Protein AF-D5VKL5-F1 (afdb_monomer)

Mean predicted aligned error: 17.01 Å

InterPro domains:
  IPR011991 ArsR-like helix-turn-helix domain [cd00090] (108-168)
  IPR036388 Winged helix-like DNA-binding domain superfamily [G3DSA:1.10.10.10] (89-213)
  IPR036390 Winged helix DNA-binding domain superfamily [SSF46785] (99-197)

Organism: Caulobacter segnis (strain ATCC 21756 / DSM 7131 / JCM 7823 / NBRC 15250 / LMG 17158 / TK0059) (NCBI:txid509190)

Radius of gyration: 31.09 Å; Cα contacts (8 Å, |Δi|>4): 255; chains: 1; bounding box: 55×74×94 Å

Structure (mmCIF, N/CA/C/O backbone):
data_AF-D5VKL5-F1
#
_entry.id   AF-D5VKL5-F1
#
loop_
_atom_site.group_PDB
_atom_site.id
_atom_site.type_symbol
_atom_site.label_atom_id
_atom_site.label_alt_id
_atom_site.label_comp_id
_atom_site.label_asym_id
_atom_site.label_entity_id
_atom_site.label_seq_id
_atom_site.pdbx_PDB_ins_code
_atom_site.Cartn_x
_atom_site.Cartn_y
_atom_site.Cartn_z
_atom_site.occupancy
_atom_site.B_iso_or_equiv
_atom_site.auth_seq_id
_atom_site.auth_comp_id
_atom_site.auth_asym_id
_atom_site.auth_atom_id
_atom_site.pdbx_PDB_model_num
ATOM 1 N N . MET A 1 1 ? 13.869 -11.419 -30.240 1.00 63.12 1 MET A N 1
ATOM 2 C CA . MET A 1 1 ? 13.879 -11.419 -28.762 1.00 63.12 1 MET A CA 1
ATOM 3 C C . MET A 1 1 ? 13.923 -12.862 -28.307 1.00 63.12 1 MET A C 1
ATOM 5 O O . MET A 1 1 ? 13.135 -13.658 -28.807 1.00 63.12 1 MET A O 1
ATOM 9 N N . THR A 1 2 ? 14.856 -13.204 -27.428 1.00 80.94 2 THR A N 1
ATOM 10 C CA . THR A 1 2 ? 15.004 -14.567 -26.913 1.00 80.94 2 THR A CA 1
ATOM 11 C C . THR A 1 2 ? 13.856 -14.902 -25.951 1.00 80.94 2 THR A C 1
ATOM 13 O O . THR A 1 2 ? 13.256 -14.011 -25.345 1.00 80.94 2 THR A O 1
ATOM 16 N N . ARG A 1 3 ? 13.516 -16.192 -25.809 1.00 83.81 3 ARG A N 1
ATOM 17 C CA . ARG A 1 3 ? 12.545 -16.656 -24.792 1.00 83.81 3 ARG A CA 1
ATOM 18 C C . ARG A 1 3 ? 12.986 -16.289 -23.371 1.00 83.81 3 ARG A C 1
ATOM 20 O O . ARG A 1 3 ? 12.147 -16.088 -22.503 1.00 83.81 3 ARG A O 1
ATOM 27 N N . GLU A 1 4 ? 14.290 -16.188 -23.164 1.00 85.50 4 GLU A N 1
ATOM 28 C CA . GLU A 1 4 ? 14.925 -15.824 -21.902 1.00 85.50 4 GLU A CA 1
ATOM 29 C C . GLU A 1 4 ? 14.593 -14.390 -21.475 1.00 85.50 4 GLU A C 1
ATOM 31 O O . GLU A 1 4 ? 14.081 -14.191 -20.378 1.00 85.50 4 GLU A O 1
ATOM 36 N N . ALA A 1 5 ? 14.727 -13.412 -22.378 1.00 84.38 5 ALA A N 1
ATOM 37 C CA . ALA A 1 5 ? 14.354 -12.026 -22.089 1.00 84.38 5 ALA A CA 1
ATOM 38 C C . ALA A 1 5 ? 12.858 -11.873 -21.755 1.00 84.38 5 ALA A C 1
ATOM 40 O O . ALA A 1 5 ? 12.489 -11.051 -20.922 1.00 84.38 5 ALA A O 1
ATOM 41 N N . ALA A 1 6 ? 11.980 -12.678 -22.372 1.00 87.62 6 ALA A N 1
ATOM 42 C CA . ALA A 1 6 ? 10.556 -12.684 -22.023 1.00 87.62 6 ALA A CA 1
ATOM 43 C C . ALA A 1 6 ? 10.334 -13.110 -20.564 1.00 87.62 6 ALA A C 1
ATOM 45 O O . ALA A 1 6 ? 9.673 -12.396 -19.816 1.00 87.62 6 ALA A O 1
ATOM 46 N N . ARG A 1 7 ? 10.941 -14.235 -20.166 1.00 90.50 7 ARG A N 1
ATOM 47 C CA . ARG A 1 7 ? 10.844 -14.770 -18.801 1.00 90.50 7 ARG A CA 1
ATOM 48 C C . ARG A 1 7 ? 11.413 -13.805 -17.767 1.00 90.50 7 ARG A C 1
ATOM 50 O O . ARG A 1 7 ? 10.851 -13.683 -16.687 1.00 90.50 7 ARG A O 1
ATOM 57 N N . ALA A 1 8 ? 12.487 -13.097 -18.105 1.00 92.81 8 ALA A N 1
ATOM 58 C CA . ALA A 1 8 ? 13.081 -12.108 -17.215 1.00 92.81 8 ALA A CA 1
ATOM 59 C C . ALA A 1 8 ? 12.125 -10.928 -16.937 1.00 92.81 8 ALA A C 1
ATOM 61 O O . ALA A 1 8 ? 12.018 -10.472 -15.802 1.00 92.81 8 ALA A O 1
ATOM 62 N N . PHE A 1 9 ? 11.356 -10.469 -17.934 1.00 94.81 9 PHE A N 1
ATOM 63 C CA . PHE A 1 9 ? 10.315 -9.459 -17.699 1.00 94.81 9 PHE A CA 1
ATOM 64 C C . PHE A 1 9 ? 9.124 -9.998 -16.904 1.00 94.81 9 PHE A C 1
ATOM 66 O O . PHE A 1 9 ? 8.571 -9.257 -16.093 1.00 94.81 9 PHE A O 1
ATOM 73 N N . ASP A 1 10 ? 8.750 -11.265 -17.096 1.00 94.19 10 ASP A N 1
ATOM 74 C CA . ASP A 1 10 ? 7.702 -11.903 -16.292 1.00 94.19 10 ASP A CA 1
ATOM 75 C C . ASP A 1 10 ? 8.126 -12.014 -14.815 1.00 94.19 10 ASP A C 1
ATOM 77 O O . ASP A 1 10 ? 7.320 -11.727 -13.933 1.00 94.19 10 ASP A O 1
ATOM 81 N N . TYR A 1 11 ? 9.403 -12.319 -14.552 1.00 94.38 11 TYR A N 1
ATOM 82 C CA . TYR A 1 11 ? 10.017 -12.336 -13.214 1.00 94.38 11 TYR A CA 1
ATOM 83 C C . TYR A 1 11 ? 10.021 -10.954 -12.533 1.00 94.38 11 TYR A C 1
ATOM 85 O O . TYR A 1 11 ? 9.786 -10.830 -11.331 1.00 94.38 11 TYR A O 1
ATOM 93 N N . ILE A 1 12 ? 10.221 -9.879 -13.303 1.00 97.06 12 ILE A N 1
ATOM 94 C CA . ILE A 1 12 ? 10.029 -8.513 -12.792 1.00 97.06 12 ILE A CA 1
ATOM 95 C C . ILE A 1 12 ? 8.544 -8.269 -12.500 1.00 97.06 12 ILE A C 1
ATOM 97 O O . ILE A 1 12 ? 8.200 -7.783 -11.427 1.00 97.06 12 ILE A O 1
ATOM 101 N N . ALA A 1 13 ? 7.647 -8.605 -13.431 1.00 94.69 13 ALA A N 1
ATOM 102 C CA . ALA A 1 13 ? 6.216 -8.317 -13.325 1.00 94.69 13 ALA A CA 1
ATOM 103 C C . ALA A 1 13 ? 5.519 -9.057 -12.165 1.00 94.69 13 ALA A C 1
ATOM 105 O O . ALA A 1 13 ? 4.570 -8.534 -11.562 1.00 94.69 13 ALA A O 1
ATOM 106 N N . SER A 1 14 ? 5.974 -10.267 -11.831 1.00 90.56 14 SER A N 1
ATOM 107 C CA . SER A 1 14 ? 5.509 -11.013 -10.657 1.00 90.56 14 SER A CA 1
ATOM 108 C C . SER A 1 14 ? 5.931 -10.350 -9.343 1.00 90.56 14 SER A C 1
ATOM 110 O O . SER A 1 14 ? 5.226 -10.492 -8.344 1.00 90.56 14 SER A O 1
ATOM 112 N N . GLY A 1 15 ? 6.984 -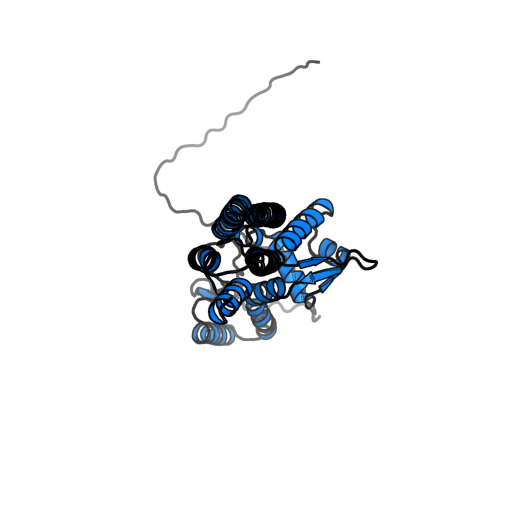9.528 -9.369 1.00 89.25 15 GLY A N 1
ATOM 113 C CA . GLY A 1 15 ? 7.582 -8.906 -8.192 1.00 89.25 15 GLY A CA 1
ATOM 114 C C . GLY A 1 15 ? 8.590 -9.806 -7.480 1.00 89.25 15 GLY A C 1
ATOM 115 O O . GLY A 1 15 ? 8.940 -9.503 -6.343 1.00 89.25 15 GLY A O 1
ATOM 116 N N . ASP A 1 16 ? 9.031 -10.885 -8.132 1.00 92.31 16 ASP A N 1
ATOM 117 C CA . ASP A 1 16 ? 10.041 -11.796 -7.591 1.00 92.31 16 ASP A CA 1
ATOM 118 C C . ASP A 1 16 ? 11.454 -11.196 -7.707 1.00 92.31 16 ASP A C 1
ATOM 120 O O . ASP A 1 16 ? 12.317 -11.472 -6.878 1.00 92.31 16 ASP A O 1
ATOM 124 N N . ALA A 1 17 ? 11.678 -10.318 -8.692 1.00 96.06 17 ALA A N 1
ATOM 125 C CA . ALA A 1 17 ? 12.918 -9.557 -8.820 1.00 96.06 17 ALA A CA 1
ATOM 126 C C . ALA A 1 17 ? 13.056 -8.476 -7.739 1.00 96.06 17 ALA A C 1
ATOM 128 O O . ALA A 1 17 ? 12.129 -7.700 -7.492 1.00 96.06 17 ALA A O 1
ATOM 129 N N . SER A 1 18 ? 14.257 -8.329 -7.183 1.00 96.12 18 SER A N 1
ATOM 130 C CA . SER A 1 18 ? 14.650 -7.128 -6.443 1.00 96.12 18 SER A CA 1
ATOM 131 C C . SER A 1 18 ? 14.820 -5.917 -7.383 1.00 96.12 18 SER A C 1
ATOM 133 O O . SER A 1 18 ? 15.022 -6.085 -8.590 1.00 96.12 18 SER A O 1
ATOM 135 N N . PRO A 1 19 ? 14.809 -4.672 -6.862 1.00 97.56 19 PRO A N 1
ATOM 136 C CA . PRO A 1 19 ? 15.059 -3.479 -7.676 1.00 97.56 19 PRO A CA 1
ATOM 137 C C . PRO A 1 19 ? 16.388 -3.527 -8.449 1.00 97.56 19 PRO A C 1
ATOM 139 O O . PRO A 1 19 ? 16.452 -3.128 -9.612 1.00 97.56 19 PRO A O 1
ATOM 142 N N . ALA A 1 20 ? 17.450 -4.032 -7.812 1.00 97.38 20 ALA A N 1
ATOM 143 C CA . ALA A 1 20 ? 18.773 -4.130 -8.422 1.00 97.38 20 ALA A CA 1
ATOM 144 C C . ALA A 1 20 ? 18.789 -5.141 -9.580 1.00 97.38 20 ALA A C 1
ATOM 146 O O . ALA A 1 20 ? 19.265 -4.816 -10.668 1.00 97.38 20 ALA A O 1
ATOM 147 N N . GLU A 1 21 ? 18.207 -6.327 -9.372 1.00 97.56 21 GLU A N 1
ATOM 148 C CA . GLU A 1 21 ? 18.074 -7.355 -10.412 1.00 97.56 21 GLU A CA 1
ATOM 149 C C . GLU A 1 21 ? 17.205 -6.865 -11.571 1.00 97.56 21 GLU A C 1
ATOM 151 O O . GLU A 1 21 ? 17.578 -7.022 -12.731 1.00 97.56 21 GLU A O 1
ATOM 156 N N . ALA A 1 22 ? 16.077 -6.211 -11.278 1.00 97.75 22 ALA A N 1
ATOM 157 C CA . ALA A 1 22 ? 15.192 -5.674 -12.302 1.00 97.75 22 ALA A CA 1
ATOM 158 C C . ALA A 1 22 ? 15.912 -4.655 -13.197 1.00 97.75 22 ALA A C 1
ATOM 160 O O . ALA A 1 22 ? 15.788 -4.706 -14.420 1.00 97.75 22 ALA A O 1
ATOM 161 N N . LEU A 1 23 ? 16.696 -3.748 -12.608 1.00 97.50 23 LEU A N 1
ATOM 162 C CA . LEU A 1 23 ? 17.469 -2.769 -13.368 1.00 97.50 23 LEU A CA 1
ATOM 163 C C . LEU A 1 23 ? 18.567 -3.422 -14.219 1.00 97.50 23 LEU A C 1
ATOM 165 O O . LEU A 1 23 ? 18.764 -2.998 -15.360 1.00 97.50 23 LEU A O 1
ATOM 169 N N . ALA A 1 24 ? 19.263 -4.431 -13.686 1.00 96.06 24 ALA A N 1
ATOM 170 C CA . ALA A 1 24 ? 20.266 -5.193 -14.430 1.00 96.06 24 ALA A CA 1
ATOM 171 C C . ALA A 1 24 ? 19.633 -5.886 -15.647 1.00 96.06 24 ALA A C 1
ATOM 173 O O . ALA A 1 24 ? 20.049 -5.634 -16.777 1.00 96.06 24 ALA A O 1
ATOM 174 N N . VAL A 1 25 ? 18.536 -6.622 -15.430 1.00 95.25 25 VAL A N 1
ATOM 175 C CA . VAL A 1 25 ? 17.758 -7.286 -16.487 1.00 95.25 25 VAL A CA 1
ATOM 176 C C . VAL A 1 25 ? 17.299 -6.297 -17.555 1.00 95.25 25 VAL A C 1
ATOM 178 O O . VAL A 1 25 ? 17.421 -6.576 -18.745 1.00 95.25 25 VAL A O 1
ATOM 181 N N . ILE A 1 26 ? 16.775 -5.132 -17.159 1.00 95.81 26 ILE A N 1
ATOM 182 C CA . ILE A 1 26 ? 16.330 -4.099 -18.104 1.00 95.81 26 ILE A CA 1
ATOM 183 C C . ILE A 1 26 ? 17.514 -3.636 -18.964 1.00 95.81 26 ILE A C 1
ATOM 185 O O . ILE A 1 26 ? 17.417 -3.639 -20.189 1.00 95.81 26 ILE A O 1
ATOM 189 N N . ARG A 1 27 ? 18.652 -3.290 -18.352 1.00 94.38 27 ARG A N 1
ATOM 190 C CA . ARG A 1 27 ? 19.840 -2.821 -19.084 1.00 94.38 27 ARG A CA 1
ATOM 191 C C . ARG A 1 27 ? 20.358 -3.870 -20.069 1.00 94.38 27 ARG A C 1
ATOM 193 O O . ARG A 1 27 ? 20.500 -3.545 -21.245 1.00 94.38 27 ARG A O 1
ATOM 200 N N . GLU A 1 28 ? 20.553 -5.104 -19.609 1.00 92.25 28 GLU A N 1
ATOM 201 C CA . GLU A 1 28 ? 21.063 -6.223 -20.415 1.00 92.25 28 GLU A CA 1
ATOM 202 C C . GLU A 1 28 ? 20.109 -6.602 -21.555 1.00 92.25 28 GLU A C 1
ATOM 204 O O . GLU A 1 28 ? 20.525 -6.803 -22.697 1.00 92.25 28 GLU A O 1
ATOM 209 N N . ALA A 1 29 ? 18.801 -6.652 -21.283 1.00 90.50 29 ALA A N 1
ATOM 210 C CA . ALA A 1 29 ? 17.808 -6.991 -22.297 1.00 90.50 29 ALA A CA 1
ATOM 211 C C . ALA A 1 29 ? 17.735 -5.940 -23.410 1.00 90.50 29 ALA A C 1
ATOM 213 O O . ALA A 1 29 ? 17.413 -6.282 -24.548 1.00 90.50 29 ALA A O 1
ATOM 214 N N . GLY A 1 30 ? 18.035 -4.676 -23.108 1.00 83.50 30 GLY A N 1
ATOM 215 C CA . GLY A 1 30 ? 17.971 -3.593 -24.081 1.00 83.50 30 GLY A CA 1
ATOM 216 C C . GLY A 1 30 ? 18.957 -3.732 -25.241 1.00 83.50 30 GLY A C 1
ATOM 217 O O . GLY A 1 30 ? 18.659 -3.259 -26.336 1.00 83.50 30 GLY A O 1
ATOM 218 N N . ASP A 1 31 ? 20.081 -4.418 -25.038 1.00 76.75 31 ASP A N 1
ATOM 219 C CA . ASP A 1 31 ? 21.079 -4.649 -26.092 1.00 76.75 31 ASP A CA 1
ATOM 220 C C . ASP A 1 31 ? 20.669 -5.795 -27.034 1.00 76.75 31 ASP A C 1
ATOM 222 O O . ASP A 1 31 ? 21.108 -5.868 -28.180 1.00 76.75 31 ASP A O 1
ATOM 226 N N . MET A 1 32 ? 19.761 -6.664 -26.577 1.00 70.31 32 MET A N 1
ATOM 227 C CA . MET A 1 32 ? 19.302 -7.861 -27.295 1.00 70.31 32 MET A CA 1
ATOM 228 C C . MET A 1 32 ? 17.865 -7.749 -27.832 1.00 70.31 32 MET A C 1
ATOM 230 O O . MET A 1 32 ? 17.384 -8.625 -28.567 1.00 70.31 32 MET A O 1
ATOM 234 N N . ALA A 1 33 ? 17.127 -6.715 -27.431 1.00 63.69 33 ALA A N 1
ATOM 235 C CA . ALA A 1 33 ? 15.698 -6.611 -27.678 1.00 63.69 33 ALA A CA 1
ATOM 236 C C . ALA A 1 33 ? 15.377 -5.684 -28.861 1.00 63.69 33 ALA A C 1
ATOM 238 O O . ALA A 1 33 ? 15.828 -4.550 -28.953 1.00 63.69 33 ALA A O 1
ATOM 239 N N . GLY A 1 34 ? 14.556 -6.193 -29.787 1.00 75.38 34 GLY A N 1
ATOM 240 C CA . GLY A 1 34 ? 14.053 -5.432 -30.935 1.00 75.38 34 GLY A CA 1
ATOM 241 C C . GLY A 1 34 ? 12.946 -4.436 -30.561 1.00 75.38 34 GLY A C 1
ATOM 242 O O . GLY A 1 34 ? 12.703 -4.164 -29.391 1.00 75.38 34 GLY A O 1
ATOM 243 N N . LYS A 1 35 ? 12.194 -3.966 -31.565 1.00 79.44 35 LYS A N 1
ATOM 244 C CA . LYS A 1 35 ? 11.197 -2.868 -31.496 1.00 79.44 35 LYS A CA 1
ATOM 245 C C . LYS A 1 35 ? 10.123 -2.928 -30.385 1.00 79.44 35 LYS A C 1
ATOM 247 O O . LYS A 1 35 ? 9.388 -1.966 -30.219 1.00 79.44 35 LYS A O 1
ATOM 252 N N . ALA A 1 36 ? 9.982 -4.039 -29.660 1.00 88.56 36 ALA A N 1
ATOM 253 C CA . ALA A 1 36 ? 9.010 -4.209 -28.573 1.00 88.56 36 ALA A CA 1
ATOM 254 C C . ALA A 1 36 ? 9.615 -4.048 -27.162 1.00 88.56 36 ALA A C 1
ATOM 256 O O . ALA A 1 36 ? 8.917 -4.288 -26.176 1.00 88.56 36 ALA A O 1
ATOM 257 N N . TYR A 1 37 ? 10.902 -3.702 -27.060 1.00 92.81 37 TYR A N 1
ATOM 258 C CA . TYR A 1 37 ? 11.639 -3.612 -25.800 1.00 92.81 37 TYR A CA 1
ATOM 259 C C . TYR A 1 37 ? 10.994 -2.650 -24.795 1.00 92.81 37 TYR A C 1
ATOM 261 O O . TYR A 1 37 ? 10.554 -3.105 -23.735 1.00 92.81 37 TYR A O 1
ATOM 269 N N . GLY A 1 38 ? 10.858 -1.357 -25.114 1.00 95.00 38 GLY A N 1
ATOM 270 C CA . GLY A 1 38 ? 10.332 -0.399 -24.143 1.00 95.00 38 GLY A CA 1
ATOM 271 C C . GLY A 1 38 ? 8.904 -0.703 -23.709 1.00 95.00 38 GLY A C 1
ATOM 272 O O . GLY A 1 38 ? 8.587 -0.589 -22.525 1.00 95.00 38 GLY A O 1
ATOM 273 N N . GLN A 1 39 ? 8.049 -1.198 -24.608 1.00 95.56 39 GLN A N 1
ATOM 274 C CA . GLN A 1 39 ? 6.692 -1.607 -24.231 1.00 95.56 39 GLN A CA 1
ATOM 275 C C . GLN A 1 39 ? 6.690 -2.747 -23.195 1.00 95.56 39 GLN A C 1
ATOM 277 O O . GLN A 1 39 ? 5.829 -2.764 -22.315 1.00 95.56 39 GLN A O 1
ATOM 282 N N . ARG A 1 40 ? 7.646 -3.682 -23.256 1.00 94.81 40 ARG A N 1
ATOM 283 C CA . ARG A 1 40 ? 7.782 -4.763 -22.263 1.00 94.81 40 ARG A CA 1
ATOM 284 C C . ARG A 1 40 ? 8.291 -4.250 -20.925 1.00 94.81 40 ARG A C 1
ATOM 286 O O . ARG A 1 40 ? 7.706 -4.600 -19.904 1.00 94.81 40 ARG A O 1
ATOM 293 N N . VAL A 1 41 ? 9.296 -3.371 -20.941 1.00 97.00 41 VAL A N 1
ATOM 294 C CA . VAL A 1 41 ? 9.771 -2.672 -19.735 1.00 97.00 41 VAL A CA 1
ATOM 295 C C . VAL A 1 41 ? 8.607 -1.944 -19.061 1.00 97.00 41 VAL A C 1
ATOM 297 O O . VAL A 1 41 ? 8.390 -2.094 -17.861 1.00 97.00 41 VAL A O 1
ATOM 300 N N . TYR A 1 42 ? 7.800 -1.218 -19.841 1.00 97.88 42 TYR A N 1
ATOM 301 C CA . TYR A 1 42 ? 6.614 -0.532 -19.338 1.00 97.88 42 TYR A CA 1
ATOM 302 C C . TYR A 1 42 ? 5.595 -1.488 -18.713 1.00 97.88 42 TYR A C 1
ATOM 304 O O . TYR A 1 42 ? 5.121 -1.221 -17.612 1.00 97.88 42 TYR A O 1
ATOM 312 N N . ILE A 1 43 ? 5.256 -2.596 -19.378 1.00 97.44 43 ILE A N 1
ATOM 313 C CA . ILE A 1 43 ? 4.293 -3.573 -18.845 1.00 97.44 43 ILE A CA 1
ATOM 314 C C . ILE A 1 43 ? 4.799 -4.180 -17.531 1.00 97.44 43 ILE A C 1
ATOM 316 O O . ILE A 1 43 ? 4.037 -4.230 -16.564 1.00 97.44 43 ILE A O 1
ATOM 320 N N . ALA A 1 44 ? 6.068 -4.589 -17.481 1.00 97.62 44 ALA A N 1
ATOM 321 C CA . ALA A 1 44 ? 6.662 -5.194 -16.294 1.00 97.62 44 ALA A CA 1
ATOM 322 C C . ALA A 1 44 ? 6.681 -4.213 -15.112 1.00 97.62 44 ALA A C 1
ATOM 324 O O . ALA A 1 44 ? 6.159 -4.518 -14.040 1.00 97.62 44 ALA A O 1
ATOM 325 N N . LEU A 1 45 ? 7.188 -2.995 -15.323 1.00 98.12 45 LEU A N 1
ATOM 326 C CA . LEU A 1 45 ? 7.252 -1.983 -14.269 1.00 98.12 45 LEU A CA 1
ATOM 327 C C . LEU A 1 45 ? 5.866 -1.485 -13.850 1.00 98.12 45 LEU A C 1
ATOM 329 O O . LEU A 1 45 ? 5.636 -1.276 -12.664 1.00 98.12 45 LEU A O 1
ATOM 333 N N . LYS A 1 46 ? 4.904 -1.378 -14.776 1.00 98.25 46 LYS A N 1
ATOM 334 C CA . LYS A 1 46 ? 3.504 -1.086 -14.437 1.00 98.25 46 LYS A CA 1
ATOM 335 C C . LYS A 1 46 ? 2.928 -2.143 -13.496 1.00 98.25 46 LYS A C 1
ATOM 337 O O . LYS A 1 46 ? 2.249 -1.777 -12.537 1.00 98.25 46 LYS A O 1
ATOM 342 N N . ALA A 1 47 ? 3.171 -3.428 -13.759 1.00 96.75 47 ALA A N 1
ATOM 343 C CA . ALA A 1 47 ? 2.687 -4.512 -12.906 1.00 96.75 47 ALA A CA 1
ATOM 344 C C . ALA A 1 47 ? 3.275 -4.417 -11.488 1.00 96.75 47 ALA A C 1
ATOM 346 O O . ALA A 1 47 ? 2.523 -4.491 -10.514 1.00 96.75 47 ALA A O 1
ATOM 347 N N . VAL A 1 48 ? 4.582 -4.149 -11.373 1.00 95.44 48 VAL A N 1
ATOM 348 C CA . VAL A 1 48 ? 5.243 -3.900 -10.081 1.00 95.44 48 VAL A CA 1
ATOM 349 C C . VAL A 1 48 ? 4.627 -2.699 -9.368 1.00 95.44 48 VAL A C 1
ATOM 351 O O . VAL A 1 48 ? 4.239 -2.819 -8.206 1.00 95.44 48 VAL A O 1
ATOM 354 N N . THR A 1 49 ? 4.475 -1.560 -10.054 1.00 95.50 49 THR A N 1
ATOM 355 C CA . THR A 1 49 ? 3.868 -0.354 -9.475 1.00 95.50 49 THR A CA 1
ATOM 356 C C . THR A 1 49 ? 2.473 -0.653 -8.939 1.00 95.50 49 THR A C 1
ATOM 358 O O . THR A 1 49 ? 2.203 -0.373 -7.776 1.00 95.50 49 THR A O 1
ATOM 361 N N . VAL A 1 50 ? 1.596 -1.274 -9.736 1.00 94.56 50 VAL A N 1
ATOM 362 C CA . VAL A 1 50 ? 0.232 -1.620 -9.301 1.00 94.56 50 VAL A CA 1
ATOM 363 C C . VAL A 1 50 ? 0.263 -2.525 -8.072 1.00 94.56 50 VAL A C 1
ATOM 365 O O . VAL A 1 50 ? -0.412 -2.225 -7.090 1.00 94.56 50 VAL A O 1
ATOM 368 N N . ARG A 1 51 ? 1.081 -3.584 -8.084 1.00 89.50 51 ARG A N 1
ATOM 369 C CA . ARG A 1 51 ? 1.199 -4.511 -6.953 1.00 89.50 51 ARG A CA 1
ATOM 370 C C . ARG A 1 51 ? 1.619 -3.789 -5.677 1.00 89.50 51 ARG A C 1
ATOM 372 O O . ARG A 1 51 ? 0.994 -3.995 -4.638 1.00 89.50 51 ARG A O 1
ATOM 379 N N . ARG A 1 52 ? 2.624 -2.914 -5.758 1.00 87.56 52 ARG A N 1
ATOM 380 C CA . ARG A 1 52 ? 3.103 -2.120 -4.617 1.00 87.56 52 ARG A CA 1
ATOM 381 C C . ARG A 1 52 ? 2.016 -1.185 -4.101 1.00 87.56 52 ARG A C 1
ATOM 383 O O . ARG A 1 52 ? 1.690 -1.247 -2.920 1.00 87.56 52 ARG A O 1
ATOM 390 N N . LEU A 1 53 ? 1.370 -0.425 -4.987 1.00 88.56 53 LEU A N 1
ATOM 391 C CA . LEU A 1 53 ? 0.244 0.441 -4.624 1.00 88.56 53 LEU A CA 1
ATOM 392 C C . LEU A 1 53 ? -0.853 -0.334 -3.875 1.00 88.56 53 LEU A C 1
ATOM 394 O O . LEU A 1 53 ? -1.380 0.156 -2.874 1.00 88.56 53 LEU A O 1
ATOM 398 N N . THR A 1 54 ? -1.164 -1.556 -4.323 1.00 84.62 54 THR A N 1
ATOM 399 C CA . THR A 1 54 ? -2.186 -2.406 -3.696 1.00 84.62 54 THR A CA 1
ATOM 400 C C . THR A 1 54 ? -1.740 -3.069 -2.394 1.00 84.62 54 THR A C 1
ATOM 402 O O . THR A 1 54 ? -2.557 -3.189 -1.487 1.00 84.62 54 THR A O 1
ATOM 405 N N . SER A 1 55 ? -0.468 -3.463 -2.260 1.00 77.94 55 SER A N 1
ATOM 406 C CA . SER A 1 55 ? 0.042 -4.128 -1.052 1.00 77.94 55 SER A CA 1
ATOM 407 C C . SER A 1 55 ? 0.329 -3.160 0.096 1.00 77.94 55 SER A C 1
ATOM 409 O O . SER A 1 55 ? 0.533 -3.601 1.223 1.00 77.94 55 SER A O 1
ATOM 411 N N . ARG A 1 56 ? 0.365 -1.846 -0.179 1.00 75.19 56 ARG A N 1
ATOM 412 C CA . ARG A 1 56 ? 0.657 -0.783 0.805 1.00 75.19 56 ARG A CA 1
ATOM 413 C C . ARG A 1 56 ? 2.006 -0.945 1.532 1.00 75.19 56 ARG A C 1
ATOM 415 O O . ARG A 1 56 ? 2.189 -0.402 2.617 1.00 75.19 56 ARG A O 1
ATOM 422 N N . ARG A 1 57 ? 2.972 -1.640 0.916 1.00 73.12 57 ARG A N 1
ATOM 423 C CA . ARG A 1 57 ? 4.335 -1.847 1.441 1.00 73.12 57 ARG A CA 1
ATOM 424 C C . ARG A 1 57 ? 5.347 -0.850 0.882 1.00 73.12 57 ARG A C 1
ATOM 426 O O . ARG A 1 57 ? 5.765 -0.988 -0.259 1.00 73.12 57 ARG A O 1
ATOM 433 N N . ALA A 1 58 ? 5.767 0.122 1.689 1.00 82.19 58 ALA A N 1
ATOM 434 C CA . ALA A 1 58 ? 6.680 1.187 1.258 1.00 82.19 58 ALA A CA 1
ATOM 435 C C . ALA A 1 58 ? 8.167 0.957 1.606 1.00 82.19 58 ALA A C 1
ATOM 437 O O . ALA A 1 58 ? 8.966 1.887 1.500 1.00 82.19 58 ALA A O 1
ATOM 438 N N . ASP A 1 59 ? 8.533 -0.251 2.031 1.00 84.62 59 ASP A N 1
ATOM 439 C CA . ASP A 1 59 ? 9.873 -0.636 2.490 1.00 84.62 59 ASP A CA 1
ATOM 440 C C . ASP A 1 59 ? 10.957 -0.448 1.420 1.00 84.62 59 ASP A C 1
ATOM 442 O O . ASP A 1 59 ? 12.012 0.116 1.702 1.00 84.62 59 ASP A O 1
ATOM 446 N N . ASP A 1 60 ? 10.671 -0.828 0.176 1.00 91.00 60 ASP A N 1
ATOM 447 C CA . ASP A 1 60 ? 11.585 -0.706 -0.967 1.00 91.00 60 ASP A CA 1
ATOM 448 C C . ASP A 1 60 ? 11.120 0.321 -2.016 1.00 91.00 60 ASP A C 1
ATOM 450 O O . ASP A 1 60 ? 11.664 0.395 -3.122 1.00 91.00 60 ASP A O 1
ATOM 454 N N . ALA A 1 61 ? 10.128 1.151 -1.672 1.00 91.69 61 ALA A N 1
ATOM 455 C CA . ALA A 1 61 ? 9.484 2.065 -2.614 1.00 91.69 61 ALA A CA 1
ATOM 456 C C . ALA A 1 61 ? 10.477 3.023 -3.287 1.00 91.69 61 ALA A C 1
ATOM 458 O O . ALA A 1 61 ? 10.403 3.233 -4.495 1.00 91.69 61 ALA A O 1
ATOM 459 N N . SER A 1 62 ? 11.426 3.571 -2.520 1.00 94.38 62 SER A N 1
ATOM 460 C CA . SER A 1 62 ? 12.457 4.485 -3.031 1.00 94.38 62 SER A CA 1
ATOM 461 C C . SER A 1 62 ? 13.292 3.823 -4.132 1.00 94.38 62 SER A C 1
ATOM 463 O O . SER A 1 62 ? 13.471 4.399 -5.201 1.00 94.38 62 SER A O 1
ATOM 465 N N . ALA A 1 63 ? 13.724 2.578 -3.906 1.00 96.38 63 ALA A N 1
ATOM 466 C CA . ALA A 1 63 ? 14.536 1.836 -4.861 1.00 96.38 63 ALA A CA 1
ATOM 467 C C . ALA A 1 63 ? 13.753 1.531 -6.147 1.00 96.38 63 ALA A C 1
ATOM 469 O O . ALA A 1 63 ? 14.274 1.713 -7.243 1.00 96.38 63 ALA A O 1
ATOM 470 N N . TRP A 1 64 ? 12.479 1.141 -6.042 1.00 97.19 64 TRP A N 1
ATOM 471 C CA . TRP A 1 64 ? 11.635 0.931 -7.223 1.00 97.19 64 TRP A CA 1
ATOM 472 C C . TRP A 1 64 ? 11.356 2.214 -8.008 1.00 97.19 64 TRP A C 1
ATOM 474 O O . TRP A 1 64 ? 11.367 2.182 -9.238 1.00 97.19 64 TRP A O 1
ATOM 484 N N . ILE A 1 65 ? 11.138 3.345 -7.331 1.00 97.50 65 ILE A N 1
ATOM 485 C CA . ILE A 1 65 ? 11.000 4.655 -7.987 1.00 97.50 65 ILE A CA 1
ATOM 486 C C . ILE A 1 65 ? 12.258 4.963 -8.806 1.00 97.50 65 ILE A C 1
ATOM 488 O O . ILE A 1 65 ? 12.148 5.376 -9.964 1.00 97.50 65 ILE A O 1
ATOM 492 N N . ASP A 1 66 ? 13.440 4.697 -8.249 1.00 98.12 66 ASP A N 1
ATOM 493 C CA . ASP A 1 66 ? 14.709 4.896 -8.946 1.00 98.12 66 ASP A CA 1
ATOM 494 C C . ASP A 1 66 ? 14.853 3.967 -10.157 1.00 98.12 66 ASP A C 1
ATOM 496 O O . ASP A 1 66 ? 15.246 4.432 -11.227 1.00 98.12 66 ASP A O 1
ATOM 500 N N . VAL A 1 67 ? 14.467 2.690 -10.049 1.00 98.38 67 VAL A N 1
ATOM 501 C CA . VAL A 1 67 ? 14.441 1.759 -11.195 1.00 98.38 67 VAL A CA 1
ATOM 502 C C . VAL A 1 67 ? 13.543 2.290 -12.310 1.00 98.38 67 VAL A C 1
ATOM 504 O O . VAL A 1 67 ? 13.949 2.298 -13.475 1.00 98.38 67 VAL A O 1
ATOM 507 N N . ILE A 1 68 ? 12.343 2.775 -11.977 1.00 98.38 68 ILE A N 1
ATOM 508 C CA . ILE A 1 68 ? 11.393 3.310 -12.960 1.00 98.38 68 ILE A CA 1
ATOM 509 C C . ILE A 1 68 ? 11.961 4.565 -13.639 1.00 98.38 68 ILE A C 1
ATOM 511 O O . ILE A 1 68 ? 11.895 4.685 -14.864 1.00 98.38 68 ILE A O 1
ATOM 515 N N . ARG A 1 69 ? 12.573 5.478 -12.875 1.00 98.50 69 ARG A N 1
ATOM 516 C CA . ARG A 1 69 ? 13.192 6.707 -13.404 1.00 98.50 69 ARG A CA 1
ATOM 517 C C . ARG A 1 69 ? 14.401 6.420 -14.285 1.00 98.50 69 ARG A C 1
ATOM 519 O O . ARG A 1 69 ? 14.514 6.984 -15.371 1.00 98.50 69 ARG A O 1
ATOM 526 N N . GLN A 1 70 ? 15.276 5.511 -13.865 1.00 98.38 70 GLN A N 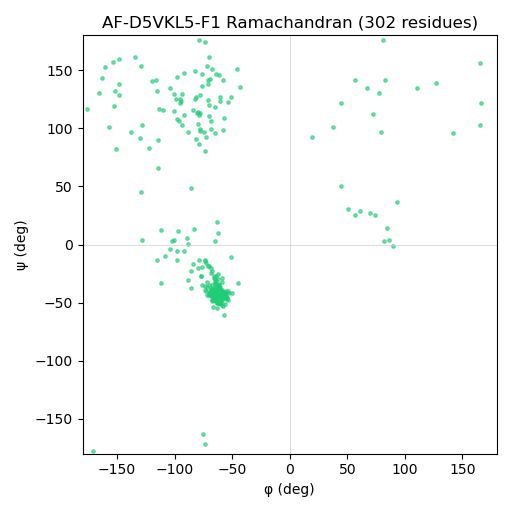1
ATOM 527 C CA . GLN A 1 70 ? 16.428 5.100 -14.667 1.00 98.38 70 GLN A CA 1
ATOM 528 C C . GLN A 1 70 ? 15.991 4.394 -15.954 1.00 98.38 70 GLN A C 1
ATOM 530 O O . GLN A 1 70 ? 16.540 4.663 -17.021 1.00 98.38 70 GLN A O 1
ATOM 535 N N . SER A 1 71 ? 14.957 3.555 -15.880 1.00 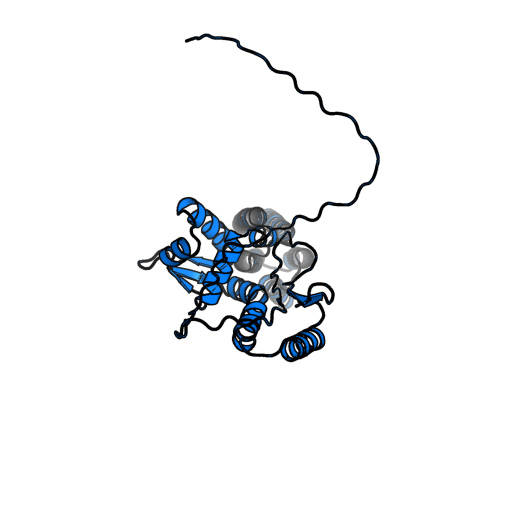97.94 71 SER A N 1
ATOM 536 C CA . SER A 1 71 ? 14.369 2.907 -17.057 1.00 97.94 71 SER A CA 1
ATOM 537 C C . SER A 1 71 ? 13.724 3.925 -18.002 1.00 97.94 71 SER A C 1
ATOM 539 O O . SER A 1 71 ? 13.874 3.813 -19.216 1.00 97.94 71 SER A O 1
ATOM 541 N N . SER A 1 72 ? 13.068 4.960 -17.465 1.00 98.31 72 SER A N 1
ATOM 542 C CA . SER A 1 72 ? 12.552 6.087 -18.251 1.00 98.31 72 SER A CA 1
ATOM 543 C C . SER A 1 72 ? 13.673 6.794 -19.014 1.00 98.31 72 SER A C 1
ATOM 545 O O . SER A 1 72 ? 13.589 6.923 -20.236 1.00 98.31 72 SER A O 1
ATOM 547 N N . ALA A 1 73 ? 14.747 7.187 -18.322 1.00 97.94 73 ALA A N 1
ATOM 548 C CA . ALA A 1 73 ? 15.898 7.845 -18.938 1.00 97.94 73 ALA A CA 1
ATOM 549 C C . ALA A 1 73 ? 16.545 6.973 -20.028 1.00 97.94 73 ALA A C 1
ATOM 551 O O . ALA A 1 73 ? 16.819 7.461 -21.124 1.00 97.94 73 ALA A O 1
ATOM 552 N N . LEU A 1 74 ? 16.708 5.672 -19.761 1.00 96.38 74 LEU A N 1
ATOM 553 C CA . LEU A 1 74 ? 17.241 4.703 -20.719 1.00 96.38 74 LEU A CA 1
ATOM 554 C C . LEU A 1 74 ? 16.381 4.609 -21.990 1.00 96.38 74 LEU A C 1
ATOM 556 O O . LEU A 1 74 ? 16.919 4.614 -23.096 1.00 96.38 74 LEU A O 1
ATOM 560 N N . LEU A 1 75 ? 15.053 4.538 -21.854 1.00 96.19 75 LEU A N 1
ATOM 561 C CA . LEU A 1 75 ? 14.145 4.475 -23.005 1.00 96.19 75 LEU A CA 1
ATOM 562 C C . LEU A 1 75 ? 14.125 5.782 -23.802 1.00 96.19 75 LEU A C 1
ATOM 564 O O . LEU A 1 75 ? 14.148 5.737 -25.031 1.00 96.19 75 LEU A O 1
ATOM 568 N N . LYS A 1 76 ? 14.158 6.942 -23.131 1.00 96.50 76 LYS A N 1
ATOM 569 C CA . LYS A 1 76 ? 14.270 8.248 -23.805 1.00 96.50 76 LYS A CA 1
ATOM 570 C C . LYS A 1 76 ? 15.569 8.347 -24.611 1.00 96.50 76 LYS A C 1
ATOM 572 O O . LYS A 1 76 ? 15.525 8.737 -25.773 1.00 96.50 76 LYS A O 1
ATOM 577 N N . ALA A 1 77 ? 16.701 7.921 -24.043 1.00 95.19 77 ALA A N 1
ATOM 578 C CA . ALA A 1 77 ? 17.996 7.911 -24.731 1.00 95.19 77 ALA A CA 1
ATOM 579 C C . ALA A 1 77 ? 18.022 6.994 -25.970 1.00 95.19 77 ALA A C 1
ATOM 581 O O . ALA A 1 77 ? 18.779 7.236 -26.906 1.00 95.19 77 ALA A O 1
ATOM 582 N N . ARG A 1 78 ? 17.165 5.967 -26.003 1.00 92.94 78 ARG A N 1
ATOM 583 C CA . ARG A 1 78 ? 16.984 5.049 -27.139 1.00 92.94 78 ARG A CA 1
ATOM 584 C C . ARG A 1 78 ? 15.935 5.515 -28.160 1.00 92.94 78 ARG A C 1
ATOM 586 O O . ARG A 1 78 ? 15.617 4.773 -29.084 1.00 92.94 78 ARG A O 1
ATOM 593 N N . GLY A 1 79 ? 15.380 6.718 -28.003 1.00 94.31 79 GLY A N 1
ATOM 594 C CA . GLY A 1 79 ? 14.350 7.266 -28.892 1.00 94.31 79 GLY A CA 1
ATOM 595 C C . GLY A 1 79 ? 12.922 6.788 -28.596 1.00 94.31 79 GLY A C 1
ATOM 596 O O . GLY A 1 79 ? 11.988 7.191 -29.285 1.00 94.31 79 GLY A O 1
ATOM 597 N N . GLU A 1 80 ? 12.704 5.987 -27.547 1.00 95.62 80 GLU A N 1
ATOM 598 C CA . GLU A 1 80 ? 11.374 5.554 -27.092 1.00 95.62 80 GLU A CA 1
ATOM 599 C C . GLU A 1 80 ? 10.737 6.582 -26.130 1.00 95.62 80 GLU A C 1
ATOM 601 O O . GLU A 1 80 ? 10.232 6.245 -25.055 1.00 95.62 80 GLU A O 1
ATOM 606 N N . THR A 1 81 ? 10.751 7.865 -26.510 1.00 96.62 81 THR A N 1
ATOM 607 C CA . THR A 1 81 ? 10.391 8.995 -25.633 1.00 96.62 81 THR A CA 1
ATOM 608 C C . THR A 1 81 ? 9.013 8.846 -24.990 1.00 96.62 81 THR A C 1
ATOM 610 O O . THR A 1 81 ? 8.884 9.007 -23.779 1.00 96.62 81 THR A O 1
ATOM 613 N N . LEU A 1 82 ? 7.989 8.468 -25.764 1.00 97.31 82 LEU A N 1
ATOM 614 C CA . LEU A 1 82 ? 6.620 8.306 -25.253 1.00 97.31 82 LEU A CA 1
ATOM 615 C C . LEU A 1 82 ? 6.513 7.228 -24.168 1.00 97.31 82 LEU A C 1
ATOM 617 O O . LEU A 1 82 ? 5.760 7.386 -23.207 1.00 97.31 82 LEU A O 1
ATOM 621 N N . VAL A 1 83 ? 7.253 6.126 -24.306 1.00 97.56 83 VAL A N 1
ATOM 622 C CA . VAL A 1 83 ? 7.263 5.058 -23.298 1.00 97.56 83 VAL A CA 1
ATOM 623 C C . VAL A 1 83 ? 8.023 5.519 -22.056 1.00 97.56 83 VAL A C 1
ATOM 625 O O . VAL A 1 83 ? 7.560 5.298 -20.936 1.00 97.56 83 VAL A O 1
ATOM 628 N N . GLY A 1 84 ? 9.134 6.232 -22.250 1.00 97.94 84 GLY A N 1
ATOM 629 C CA . GLY A 1 84 ? 9.864 6.886 -21.171 1.00 97.94 84 GLY A CA 1
ATOM 630 C C . GLY A 1 84 ? 8.985 7.841 -20.355 1.00 97.94 84 GLY A C 1
ATOM 631 O O . GLY A 1 84 ? 8.998 7.768 -19.128 1.00 97.94 84 GLY A O 1
ATOM 632 N N . GLU A 1 85 ? 8.169 8.685 -20.995 1.00 98.38 85 GLU A N 1
ATOM 633 C CA . GLU A 1 85 ? 7.234 9.569 -20.276 1.00 98.38 85 GLU A CA 1
ATOM 634 C C . GLU A 1 85 ? 6.180 8.789 -19.483 1.00 98.38 85 GLU A C 1
ATOM 636 O O . GLU A 1 85 ? 5.892 9.121 -18.334 1.00 98.38 85 GLU A O 1
ATOM 641 N N . ARG A 1 86 ? 5.644 7.695 -20.038 1.00 98.38 86 ARG A N 1
ATOM 642 C CA . ARG A 1 86 ? 4.698 6.836 -19.306 1.00 98.38 86 ARG A CA 1
ATOM 643 C C . ARG A 1 86 ? 5.319 6.228 -18.048 1.00 98.38 86 ARG A C 1
ATOM 645 O O . ARG A 1 86 ? 4.634 6.119 -17.035 1.00 98.38 86 ARG A O 1
ATOM 652 N N . LEU A 1 87 ? 6.593 5.833 -18.101 1.00 98.50 87 LEU A N 1
ATOM 653 C CA . LEU A 1 87 ? 7.318 5.369 -16.915 1.00 98.50 87 LEU A CA 1
ATOM 654 C C . LEU A 1 87 ? 7.501 6.491 -15.890 1.00 98.50 87 LEU A C 1
ATOM 656 O O . LEU A 1 87 ? 7.340 6.245 -14.699 1.00 98.50 87 LEU A O 1
ATOM 660 N N . LEU A 1 88 ? 7.778 7.721 -16.326 1.00 98.12 88 LEU A N 1
ATOM 661 C CA . LEU A 1 88 ? 7.930 8.851 -15.409 1.00 98.12 88 LEU A CA 1
ATOM 662 C C . LEU A 1 88 ? 6.644 9.090 -14.603 1.00 98.12 88 LEU A C 1
ATOM 664 O O . LEU A 1 88 ? 6.706 9.166 -13.377 1.00 98.12 88 LEU A O 1
ATOM 668 N N . VAL A 1 89 ? 5.484 9.045 -15.268 1.00 98.12 89 VAL A N 1
ATOM 669 C CA . VAL A 1 89 ? 4.167 9.120 -14.609 1.00 98.12 89 VAL A CA 1
ATOM 670 C C . VAL A 1 89 ? 3.985 8.007 -13.570 1.00 98.12 89 VAL A C 1
ATOM 672 O O . VAL A 1 89 ? 3.509 8.268 -12.467 1.00 98.12 89 VAL A O 1
ATOM 675 N N . LEU A 1 90 ? 4.395 6.768 -13.874 1.00 97.56 90 LEU A N 1
ATOM 676 C CA . LEU A 1 90 ? 4.353 5.676 -12.890 1.00 97.56 90 LEU A CA 1
ATOM 677 C C . LEU A 1 90 ? 5.263 5.949 -11.686 1.00 97.56 90 LEU A C 1
ATOM 679 O O . LEU A 1 90 ? 4.896 5.613 -10.560 1.00 97.56 90 LEU A O 1
ATOM 683 N N . SER A 1 91 ? 6.427 6.567 -11.907 1.00 97.62 91 SER A N 1
ATOM 684 C CA . SER A 1 91 ? 7.350 6.925 -10.827 1.00 97.62 91 SER A CA 1
ATOM 685 C C . SER A 1 91 ? 6.772 8.000 -9.908 1.00 97.62 91 SER A C 1
ATOM 687 O O . SER A 1 91 ? 6.916 7.893 -8.692 1.00 97.62 91 SER A O 1
ATOM 689 N N . ASP A 1 92 ? 6.059 8.981 -10.466 1.00 97.50 92 ASP A N 1
ATOM 690 C CA . ASP A 1 92 ? 5.419 10.044 -9.690 1.00 97.50 92 ASP A CA 1
ATOM 691 C C . ASP A 1 92 ? 4.262 9.481 -8.859 1.00 97.50 92 ASP A C 1
ATOM 693 O O . ASP A 1 92 ? 4.190 9.718 -7.653 1.00 97.50 92 ASP A O 1
ATOM 697 N N . MET A 1 93 ? 3.432 8.617 -9.456 1.00 95.88 93 MET A N 1
ATOM 698 C CA . MET A 1 93 ? 2.382 7.895 -8.728 1.00 95.88 93 MET A CA 1
ATOM 699 C C . MET A 1 93 ? 2.949 7.053 -7.574 1.00 95.88 93 MET A C 1
ATOM 701 O O . MET A 1 93 ? 2.406 7.065 -6.467 1.00 95.88 93 MET A O 1
ATOM 705 N N . ALA A 1 94 ? 4.046 6.326 -7.812 1.00 94.12 94 ALA A N 1
ATOM 706 C CA . ALA A 1 94 ? 4.714 5.539 -6.778 1.00 94.12 94 ALA A CA 1
ATOM 707 C C . ALA A 1 94 ? 5.307 6.433 -5.675 1.00 94.12 94 ALA A C 1
ATOM 709 O O . ALA A 1 94 ? 5.201 6.103 -4.493 1.00 94.12 94 ALA A O 1
ATOM 710 N N . ALA A 1 95 ? 5.879 7.586 -6.032 1.00 94.88 95 ALA A N 1
ATOM 711 C CA . ALA A 1 95 ? 6.417 8.547 -5.076 1.00 94.88 95 ALA A CA 1
ATOM 712 C C . ALA A 1 95 ? 5.325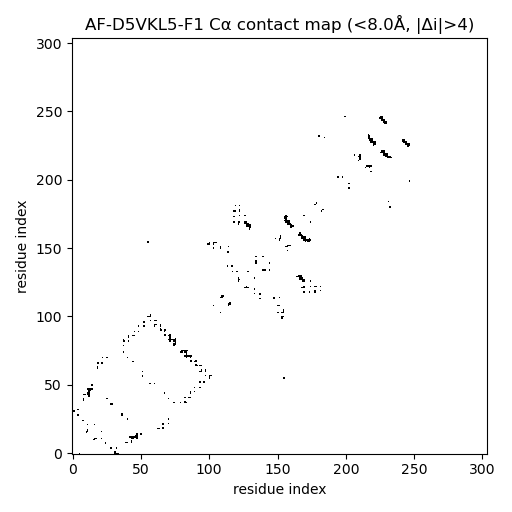 9.169 -4.194 1.00 94.88 95 ALA A C 1
ATOM 714 O O . ALA A 1 95 ? 5.523 9.315 -2.986 1.00 94.88 95 ALA A O 1
ATOM 715 N N . ASP A 1 96 ? 4.177 9.529 -4.764 1.00 92.88 96 ASP A N 1
ATOM 716 C CA . ASP A 1 96 ? 3.036 10.095 -4.034 1.00 92.88 96 ASP A CA 1
ATOM 717 C C . ASP A 1 96 ? 2.465 9.101 -3.022 1.00 92.88 96 ASP A C 1
ATOM 719 O O . ASP A 1 96 ? 2.231 9.424 -1.850 1.00 92.88 96 ASP A O 1
ATOM 723 N N . TRP A 1 97 ? 2.312 7.852 -3.455 1.00 90.06 97 TRP A N 1
ATOM 724 C CA . TRP A 1 97 ? 1.895 6.769 -2.581 1.00 90.06 97 TRP A CA 1
ATOM 725 C C . TRP A 1 97 ? 2.918 6.486 -1.475 1.00 90.06 97 TRP A C 1
ATOM 727 O O . TRP A 1 97 ? 2.532 6.388 -0.311 1.00 90.06 97 TRP A O 1
ATOM 737 N N . ALA A 1 98 ? 4.216 6.448 -1.788 1.00 89.38 98 ALA A N 1
ATOM 738 C CA . ALA A 1 98 ? 5.257 6.217 -0.787 1.00 89.38 98 ALA A CA 1
ATOM 739 C C . ALA A 1 98 ? 5.249 7.305 0.299 1.00 89.38 98 ALA A C 1
ATOM 741 O O . ALA A 1 98 ? 5.410 7.005 1.484 1.00 89.38 98 ALA A O 1
ATOM 742 N N . ARG A 1 99 ? 5.001 8.569 -0.078 1.00 88.56 99 ARG A N 1
ATOM 743 C CA . ARG A 1 99 ? 4.811 9.663 0.890 1.00 88.56 99 ARG A CA 1
ATOM 744 C C . ARG A 1 99 ? 3.578 9.437 1.761 1.00 88.56 99 ARG A C 1
ATOM 746 O O . ARG A 1 99 ? 3.659 9.633 2.968 1.00 88.56 99 ARG A O 1
ATOM 753 N N . THR A 1 100 ? 2.476 8.962 1.185 1.00 83.50 100 THR A N 1
ATOM 754 C CA . THR A 1 100 ? 1.252 8.642 1.939 1.00 83.50 100 THR A CA 1
ATOM 755 C C . THR A 1 100 ? 1.489 7.520 2.954 1.00 83.50 100 THR A C 1
ATOM 757 O O . THR A 1 100 ? 1.087 7.653 4.108 1.00 83.50 100 THR A O 1
ATOM 760 N N . CYS A 1 101 ? 2.202 6.458 2.570 1.00 80.94 101 CYS A N 1
ATOM 761 C CA . CYS A 1 101 ? 2.585 5.379 3.483 1.00 80.94 101 CYS A CA 1
ATOM 762 C C . CYS A 1 101 ? 3.499 5.864 4.619 1.00 80.94 101 CYS A C 1
ATOM 764 O O . CYS A 1 101 ? 3.341 5.420 5.748 1.00 80.94 101 CYS A O 1
ATOM 766 N N . LYS A 1 102 ? 4.422 6.801 4.354 1.00 80.75 102 LYS A N 1
ATOM 767 C CA . LYS A 1 102 ? 5.280 7.390 5.400 1.00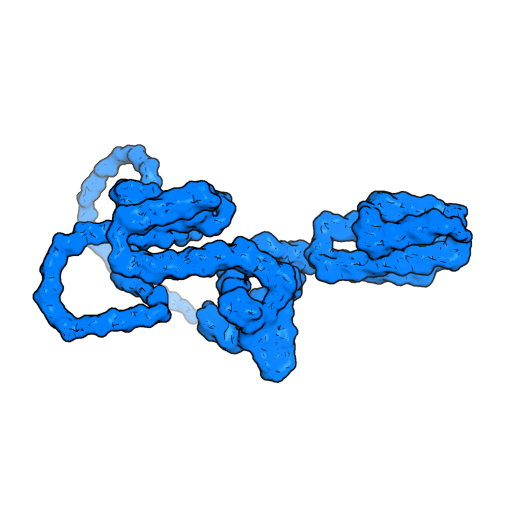 80.75 102 LYS A CA 1
ATOM 768 C C . LYS A 1 102 ? 4.505 8.276 6.375 1.00 80.75 102 LYS A C 1
ATOM 770 O O . LYS A 1 102 ? 4.774 8.246 7.569 1.00 80.75 102 LYS A O 1
ATOM 775 N N . VAL A 1 103 ? 3.556 9.071 5.877 1.00 81.56 103 VAL A N 1
ATOM 776 C CA . VAL A 1 103 ? 2.700 9.926 6.721 1.00 81.56 103 VAL A CA 1
ATOM 777 C C . VAL A 1 103 ? 1.803 9.082 7.627 1.00 81.56 103 VAL A C 1
ATOM 779 O O . VAL A 1 103 ? 1.506 9.474 8.756 1.00 81.56 103 VAL A O 1
ATOM 782 N N . HIS A 1 104 ? 1.382 7.918 7.142 1.00 72.50 104 HIS A N 1
ATOM 783 C CA . HIS A 1 104 ? 0.541 6.990 7.877 1.00 72.50 104 HIS A CA 1
ATOM 784 C C . HIS A 1 104 ? 1.284 5.685 8.163 1.00 72.50 104 HIS A C 1
ATOM 786 O O . HIS A 1 104 ? 0.912 4.627 7.663 1.00 72.50 104 HIS A O 1
ATOM 792 N N . ASP A 1 105 ? 2.329 5.754 8.987 1.00 80.75 105 ASP A N 1
ATOM 793 C CA . ASP A 1 105 ? 2.967 4.541 9.490 1.00 80.75 105 ASP A CA 1
ATOM 794 C C . ASP A 1 105 ? 1.957 3.703 10.291 1.00 80.75 105 ASP A C 1
ATOM 796 O O . ASP A 1 105 ? 1.341 4.181 11.249 1.00 80.75 105 ASP A O 1
ATOM 800 N N . ILE A 1 106 ? 1.781 2.444 9.883 1.00 84.69 106 ILE A N 1
ATOM 801 C CA . ILE A 1 106 ? 0.838 1.510 10.505 1.00 84.69 106 ILE A CA 1
ATOM 802 C C . ILE A 1 106 ? 1.192 1.307 11.976 1.00 84.69 106 ILE A C 1
ATOM 804 O O . ILE A 1 106 ? 0.282 1.274 12.801 1.00 84.69 106 ILE A O 1
ATOM 808 N N . LYS A 1 107 ? 2.484 1.222 12.326 1.00 84.88 107 LYS A N 1
ATOM 809 C CA . LYS A 1 107 ? 2.903 1.001 13.719 1.00 84.88 107 LYS A CA 1
ATOM 810 C C . LYS A 1 107 ? 2.475 2.170 14.602 1.00 84.88 107 LYS A C 1
ATOM 812 O O . LYS A 1 107 ? 1.691 1.969 15.526 1.00 84.88 107 LYS A O 1
ATOM 817 N N . SER A 1 108 ? 2.855 3.394 14.232 1.00 86.31 108 SER A N 1
ATOM 818 C CA . SER A 1 108 ? 2.418 4.606 14.939 1.00 86.31 108 SER A CA 1
ATOM 819 C C . SER A 1 108 ? 0.891 4.775 14.970 1.00 86.31 108 SER A C 1
ATOM 821 O O . SER A 1 108 ? 0.328 5.321 15.922 1.00 86.31 108 SER A O 1
ATOM 823 N N . LEU A 1 109 ? 0.177 4.324 13.933 1.00 89.06 109 LEU A N 1
ATOM 824 C CA . LEU A 1 109 ? -1.283 4.385 13.912 1.00 89.06 109 LEU A CA 1
ATOM 825 C C . LEU A 1 109 ? -1.907 3.399 14.912 1.00 89.06 109 LEU A C 1
ATOM 827 O O . LEU A 1 109 ? -2.857 3.769 15.603 1.00 89.06 109 LEU A O 1
ATOM 831 N N . LEU A 1 110 ? -1.369 2.181 15.006 1.00 90.00 110 LEU A N 1
ATOM 832 C CA . LEU A 1 110 ? -1.828 1.132 15.923 1.00 90.00 110 LEU A CA 1
ATOM 833 C C . LEU A 1 110 ? -1.520 1.434 17.396 1.00 90.00 110 LEU A C 1
ATOM 835 O O . LEU A 1 110 ? -2.168 0.870 18.270 1.00 90.00 110 LEU A O 1
ATOM 839 N N . GLU A 1 111 ? -0.600 2.347 17.694 1.00 88.69 111 GLU A N 1
ATOM 840 C CA . GLU A 1 111 ? -0.345 2.822 19.063 1.00 88.69 111 GLU A CA 1
ATOM 841 C C . GLU A 1 111 ? -1.454 3.752 19.589 1.00 88.69 111 GLU A C 1
ATOM 843 O O . GLU A 1 111 ? -1.548 4.012 20.789 1.00 88.69 111 GLU A O 1
ATOM 848 N N . ARG A 1 112 ? -2.335 4.264 18.717 1.00 91.50 112 ARG A N 1
ATOM 849 C CA . ARG A 1 112 ? -3.365 5.233 19.115 1.00 91.50 112 ARG A CA 1
ATOM 850 C C . ARG A 1 112 ? -4.570 4.526 19.752 1.00 91.50 112 ARG A C 1
ATOM 852 O O . ARG A 1 112 ? -5.203 3.708 19.079 1.00 91.50 112 ARG A O 1
ATOM 859 N N . PRO A 1 113 ? -5.014 4.920 20.964 1.00 90.12 113 PRO A N 1
ATOM 860 C CA . PRO A 1 113 ? -6.114 4.247 21.664 1.00 90.12 113 PRO A CA 1
ATOM 861 C C . PRO A 1 113 ? -7.398 4.130 20.835 1.00 90.12 113 PRO A C 1
ATOM 863 O O . PRO A 1 113 ? -7.949 3.044 20.684 1.00 90.12 113 PRO A O 1
ATOM 866 N N . HIS A 1 114 ? -7.838 5.225 20.206 1.00 92.62 114 HIS A N 1
ATOM 867 C CA . HIS A 1 114 ? -9.056 5.208 19.392 1.00 92.62 114 HIS A CA 1
ATOM 868 C C . HIS A 1 114 ? -8.947 4.336 18.138 1.00 92.62 114 HIS A C 1
ATOM 870 O O . HIS A 1 114 ? -9.960 3.810 17.688 1.00 92.62 114 HIS A O 1
ATOM 876 N N . VAL A 1 115 ? -7.751 4.170 17.564 1.00 94.25 115 VAL A N 1
ATOM 877 C CA . VAL A 1 115 ? -7.552 3.257 16.429 1.00 94.25 115 VAL A CA 1
ATOM 878 C C . VAL A 1 115 ? -7.796 1.824 16.881 1.00 94.25 115 VAL A C 1
ATOM 880 O O . VAL A 1 115 ? -8.573 1.111 16.248 1.00 94.25 115 VAL A O 1
ATOM 883 N N . LEU A 1 116 ? -7.199 1.434 18.007 1.00 93.69 116 LEU A N 1
ATOM 884 C CA . LEU A 1 116 ? -7.388 0.107 18.583 1.00 93.69 116 LEU A CA 1
ATOM 885 C C . LEU A 1 116 ? -8.851 -0.150 18.938 1.00 93.69 116 LEU A C 1
ATOM 887 O O . LEU A 1 116 ? -9.381 -1.192 18.564 1.00 93.69 116 LEU A O 1
ATOM 891 N N . SER A 1 117 ? -9.531 0.813 19.567 1.00 94.06 117 SER A N 1
ATOM 892 C CA . SER A 1 117 ? -10.951 0.667 19.903 1.00 94.06 117 SER A CA 1
ATOM 893 C C . SER A 1 117 ? -11.833 0.488 18.662 1.00 94.06 117 SER A C 1
ATOM 895 O O . SER A 1 117 ? -12.780 -0.291 18.697 1.00 94.06 117 SER A O 1
ATOM 897 N N . ILE A 1 118 ? -11.521 1.166 17.550 1.00 96.12 118 ILE A N 1
ATOM 898 C CA . ILE A 1 118 ? -12.250 0.996 16.283 1.00 96.12 118 ILE A CA 1
ATOM 899 C C . ILE A 1 118 ? -12.018 -0.397 15.698 1.00 96.12 118 ILE A C 1
ATOM 901 O O . ILE A 1 118 ? -12.981 -1.055 15.307 1.00 96.12 118 ILE A O 1
ATOM 905 N N . LEU A 1 119 ? -10.762 -0.851 15.629 1.00 96.12 119 LEU A N 1
ATOM 906 C CA . LEU A 1 119 ? -10.430 -2.174 15.092 1.00 96.12 119 LEU A CA 1
ATOM 907 C C . LEU A 1 119 ? -11.041 -3.292 15.942 1.00 96.12 119 LEU A C 1
ATOM 909 O O . LEU A 1 119 ? -11.595 -4.239 15.389 1.00 96.12 119 LEU A O 1
ATOM 913 N N . GLN A 1 120 ? -11.008 -3.148 17.268 1.00 94.81 120 GLN A N 1
ATOM 914 C CA . GLN A 1 120 ? -11.652 -4.074 18.193 1.00 94.81 120 GLN A CA 1
ATOM 915 C C . GLN A 1 120 ? -13.169 -4.100 17.989 1.00 94.81 120 GLN A C 1
ATOM 917 O O . GLN A 1 120 ? -13.733 -5.174 17.815 1.00 94.81 120 GLN A O 1
ATOM 922 N N . ALA A 1 121 ? -13.831 -2.939 17.960 1.00 95.12 121 ALA A N 1
ATOM 923 C CA . ALA A 1 121 ? -15.280 -2.871 17.778 1.00 95.12 121 ALA A CA 1
ATOM 924 C C . ALA A 1 121 ? -15.719 -3.458 16.426 1.00 95.12 121 ALA A C 1
ATOM 926 O O . ALA A 1 121 ? -16.723 -4.161 16.347 1.00 95.12 121 ALA A O 1
ATOM 927 N N . LEU A 1 122 ? -14.943 -3.226 15.362 1.00 96.44 122 LEU A N 1
ATOM 928 C CA . LEU A 1 122 ? -15.176 -3.858 14.064 1.00 96.44 122 LEU A CA 1
ATOM 929 C C . LEU A 1 122 ? -14.986 -5.375 14.121 1.00 96.44 122 LEU A C 1
ATOM 931 O O . LEU A 1 122 ? -15.797 -6.096 13.551 1.00 96.44 122 LEU A O 1
ATOM 935 N N . HIS A 1 123 ? -13.945 -5.863 14.797 1.00 95.06 123 HIS A N 1
ATOM 936 C CA . HIS A 1 123 ? -13.694 -7.294 14.962 1.00 95.06 123 HIS A CA 1
ATOM 937 C C . HIS A 1 123 ? -14.823 -7.984 15.740 1.00 95.06 123 HIS A C 1
ATOM 939 O O . HIS A 1 123 ? -15.352 -8.995 15.284 1.00 95.06 123 HIS A O 1
ATOM 945 N N . GLU A 1 124 ? -15.260 -7.394 16.857 1.00 92.12 124 GLU A N 1
ATOM 946 C CA . GLU A 1 124 ? -16.389 -7.881 17.661 1.00 92.12 124 GLU A CA 1
ATOM 947 C C . GLU A 1 124 ? -17.716 -7.865 16.879 1.00 92.12 124 GLU A C 1
ATOM 949 O O . GLU A 1 124 ? -18.567 -8.724 17.095 1.00 92.12 124 GLU A O 1
ATOM 954 N N . ALA A 1 125 ? -17.875 -6.944 15.922 1.00 94.19 125 ALA A N 1
ATOM 955 C CA . ALA A 1 125 ? -19.029 -6.867 15.025 1.00 94.19 125 ALA A CA 1
ATOM 956 C C . ALA A 1 125 ? -18.946 -7.810 13.801 1.00 94.19 125 ALA A C 1
ATOM 958 O O . ALA A 1 125 ? -19.696 -7.641 12.840 1.00 94.19 125 ALA A O 1
ATOM 959 N N . GLY A 1 126 ? -18.024 -8.779 13.781 1.00 92.88 126 GLY A N 1
ATOM 960 C CA . GLY A 1 126 ? -17.861 -9.697 12.645 1.00 92.88 126 GLY A CA 1
ATOM 961 C C . GLY A 1 126 ? -17.198 -9.053 11.423 1.00 92.88 126 GLY A C 1
ATOM 962 O O . GLY A 1 126 ? -17.410 -9.476 10.289 1.00 92.88 126 GLY A O 1
ATOM 963 N N . GLY A 1 127 ? -16.410 -8.002 11.641 1.00 94.31 127 GLY A N 1
ATOM 964 C CA . GLY A 1 127 ? -15.619 -7.320 10.622 1.00 94.31 127 GLY A CA 1
ATOM 965 C C . GLY A 1 127 ? -16.328 -6.168 9.914 1.00 94.31 127 GLY A C 1
ATOM 966 O O . GLY A 1 127 ? -15.703 -5.525 9.073 1.00 94.31 127 GLY A O 1
ATOM 967 N N . ARG A 1 128 ? -17.595 -5.862 10.229 1.00 95.94 128 ARG A N 1
ATOM 968 C CA . ARG A 1 128 ? -18.332 -4.747 9.611 1.00 95.94 128 ARG A CA 1
ATOM 969 C C . ARG A 1 128 ? -19.348 -4.126 10.567 1.00 95.94 128 ARG A C 1
ATOM 971 O O . ARG A 1 128 ? -20.092 -4.830 11.232 1.00 95.94 128 ARG A O 1
ATOM 978 N N . ALA A 1 129 ? -19.438 -2.798 10.573 1.00 96.38 129 ALA A N 1
ATOM 979 C CA . ALA A 1 129 ? -20.430 -2.062 11.357 1.00 96.38 129 ALA A CA 1
ATOM 980 C C . ALA A 1 129 ? -20.864 -0.759 10.668 1.00 96.38 129 ALA A C 1
ATOM 982 O O . ALA A 1 129 ? -20.163 -0.213 9.810 1.00 96.38 129 ALA A O 1
ATOM 983 N N . LYS A 1 130 ? -22.033 -0.226 11.042 1.00 95.69 130 LYS A N 1
ATOM 984 C CA . LYS A 1 130 ? -22.467 1.102 10.586 1.00 95.69 130 LYS A CA 1
ATOM 985 C C . LYS A 1 130 ? -21.620 2.176 11.257 1.00 95.69 130 LYS A C 1
ATOM 987 O O . LYS A 1 130 ? -21.340 2.108 12.453 1.00 95.69 130 LYS A O 1
ATOM 992 N N . ARG A 1 131 ? -21.272 3.226 10.507 1.00 94.75 131 ARG A N 1
ATOM 993 C CA . ARG A 1 131 ? -20.510 4.361 11.047 1.00 94.75 131 ARG A CA 1
ATOM 994 C C . ARG A 1 131 ? -21.184 4.982 12.274 1.00 94.75 131 ARG A C 1
ATOM 996 O O . ARG A 1 131 ? -20.498 5.285 13.241 1.00 94.75 131 ARG A O 1
ATOM 1003 N N . ALA A 1 132 ? -22.499 5.190 12.229 1.00 93.38 132 ALA A N 1
ATOM 1004 C CA . ALA A 1 132 ? -23.226 5.830 13.326 1.00 93.38 132 ALA A CA 1
ATOM 1005 C C . ALA A 1 132 ? -23.156 5.012 14.626 1.00 93.38 132 ALA A C 1
ATOM 1007 O O . ALA A 1 132 ? -22.971 5.584 15.698 1.00 93.38 132 ALA A O 1
ATOM 1008 N N . ASP A 1 133 ? -23.248 3.686 14.517 1.00 95.06 133 ASP A N 1
ATOM 1009 C CA . ASP A 1 133 ? -23.216 2.788 15.671 1.00 95.06 133 ASP A CA 1
ATOM 1010 C C . ASP A 1 133 ? -21.815 2.747 16.291 1.00 95.06 133 ASP A C 1
ATOM 1012 O O . ASP A 1 133 ? -21.685 2.914 17.500 1.00 95.06 133 ASP A O 1
ATOM 1016 N N . LEU A 1 134 ? -20.763 2.670 15.465 1.00 95.19 134 LEU A N 1
ATOM 1017 C CA . LEU A 1 134 ? -19.375 2.770 15.933 1.00 95.19 134 LEU A CA 1
ATOM 1018 C C . LEU A 1 134 ? -19.077 4.113 16.612 1.00 95.19 134 LEU A C 1
ATOM 1020 O O . LEU A 1 134 ? -18.461 4.142 17.674 1.00 95.19 134 LEU A O 1
ATOM 1024 N N . ALA A 1 135 ? -19.515 5.230 16.022 1.00 94.25 135 ALA A N 1
ATOM 1025 C CA . ALA A 1 135 ? -19.295 6.558 16.597 1.00 94.25 135 ALA A CA 1
ATOM 1026 C C . ALA A 1 135 ? -19.946 6.683 17.982 1.00 94.25 135 ALA A C 1
ATOM 1028 O O . ALA A 1 135 ? -19.323 7.185 18.918 1.00 94.25 135 ALA A O 1
ATOM 1029 N N . ARG A 1 136 ? -21.183 6.180 18.112 1.00 94.44 136 ARG A N 1
ATOM 1030 C CA . ARG A 1 136 ? -21.938 6.170 19.368 1.00 94.44 136 ARG A CA 1
ATOM 1031 C C . ARG A 1 136 ? -21.290 5.256 20.405 1.00 94.44 136 ARG A C 1
ATOM 1033 O O . ARG A 1 136 ? -21.105 5.689 21.536 1.00 94.44 136 ARG A O 1
ATOM 1040 N N . GLN A 1 137 ? -20.931 4.032 20.019 1.00 94.75 137 GLN A N 1
ATOM 1041 C CA . GLN A 1 137 ? -20.297 3.048 20.902 1.00 94.75 137 GLN A CA 1
ATOM 1042 C C . GLN A 1 137 ? -18.984 3.574 21.487 1.00 94.75 137 GLN A C 1
ATOM 1044 O O . GLN A 1 137 ? -18.702 3.362 22.661 1.00 94.75 137 GLN A O 1
ATOM 1049 N N . LEU A 1 138 ? -18.185 4.260 20.670 1.00 94.00 138 LEU A N 1
ATOM 1050 C CA . LEU A 1 138 ? -16.852 4.718 21.056 1.00 94.00 138 LEU A CA 1
ATOM 1051 C C . LEU A 1 138 ? -16.837 6.137 21.643 1.00 94.00 138 LEU A C 1
ATOM 1053 O O . LEU A 1 138 ? -15.779 6.607 22.057 1.00 94.00 138 LEU A O 1
ATOM 1057 N N . GLY A 1 139 ? -17.974 6.842 21.644 1.00 94.81 139 GLY A N 1
ATOM 1058 C CA . GLY A 1 139 ? -18.066 8.224 22.122 1.00 94.81 139 GLY A CA 1
ATOM 1059 C C . GLY A 1 139 ? -17.188 9.211 21.340 1.00 94.81 139 GLY A C 1
ATOM 1060 O O . GLY A 1 139 ? -16.728 10.203 21.900 1.00 94.81 139 GLY A O 1
ATOM 1061 N N . ILE A 1 140 ? -16.912 8.944 20.057 1.00 92.81 140 ILE A N 1
ATOM 1062 C CA . ILE A 1 140 ? -15.997 9.759 19.242 1.00 92.81 140 ILE A CA 1
ATOM 1063 C C . ILE A 1 140 ? -16.795 10.787 18.436 1.00 92.81 140 ILE A C 1
ATOM 1065 O O . ILE A 1 140 ? -17.664 10.433 17.640 1.00 92.81 140 ILE A O 1
ATOM 1069 N N . GLY A 1 141 ? -16.447 12.069 18.580 1.00 93.25 141 GLY A N 1
ATOM 1070 C CA . GLY A 1 141 ? -17.043 13.150 17.789 1.00 93.25 141 GLY A CA 1
ATOM 1071 C C . GLY A 1 141 ? -16.792 13.007 16.281 1.00 93.25 141 GLY A C 1
ATOM 1072 O O . GLY A 1 141 ? -15.723 12.572 15.847 1.00 93.25 141 GLY A O 1
ATOM 1073 N N . ASP A 1 142 ? -17.758 13.431 15.463 1.00 90.06 142 ASP A N 1
ATOM 1074 C CA . ASP A 1 142 ? -17.817 13.130 14.024 1.00 90.06 142 ASP A CA 1
ATOM 1075 C C . ASP A 1 142 ? -16.589 13.574 13.214 1.00 90.06 142 ASP A C 1
ATOM 1077 O O . ASP A 1 142 ? -16.105 12.837 12.345 1.00 90.06 142 ASP A O 1
ATOM 1081 N N . ALA A 1 143 ? -16.063 14.768 13.505 1.00 90.06 143 ALA A N 1
ATOM 1082 C CA . ALA A 1 143 ? -14.876 15.301 12.839 1.00 90.06 143 ALA A CA 1
ATOM 1083 C C . ALA A 1 143 ? -13.629 14.464 13.163 1.00 90.06 143 ALA A C 1
ATOM 1085 O O . ALA A 1 143 ? -12.850 14.126 12.268 1.00 90.06 143 ALA A O 1
ATOM 1086 N N . ASN A 1 144 ? -13.463 14.083 14.434 1.00 92.19 144 ASN A N 1
ATOM 1087 C CA . ASN A 1 144 ? -12.354 13.234 14.853 1.00 92.19 144 ASN A CA 1
ATOM 1088 C C . ASN A 1 144 ? -12.486 11.826 14.277 1.00 92.19 144 ASN A C 1
ATOM 1090 O O . ASN A 1 144 ? -11.525 11.286 13.731 1.00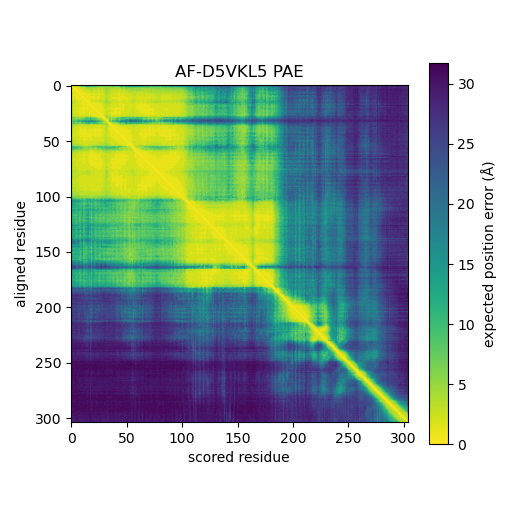 92.19 144 ASN A O 1
ATOM 1094 N N . PHE A 1 145 ? -13.696 11.274 14.301 1.00 94.62 145 PHE A N 1
ATOM 1095 C CA . PHE A 1 145 ? -13.953 9.951 13.765 1.00 94.62 145 PHE A CA 1
ATOM 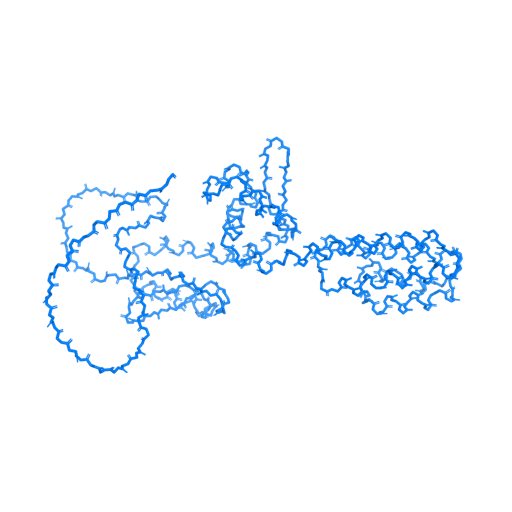1096 C C . PHE A 1 145 ? -13.677 9.887 12.261 1.00 94.62 145 PHE A C 1
ATOM 1098 O O . PHE A 1 145 ? -12.972 8.996 11.800 1.00 94.62 145 PHE A O 1
ATOM 1105 N N . SER A 1 146 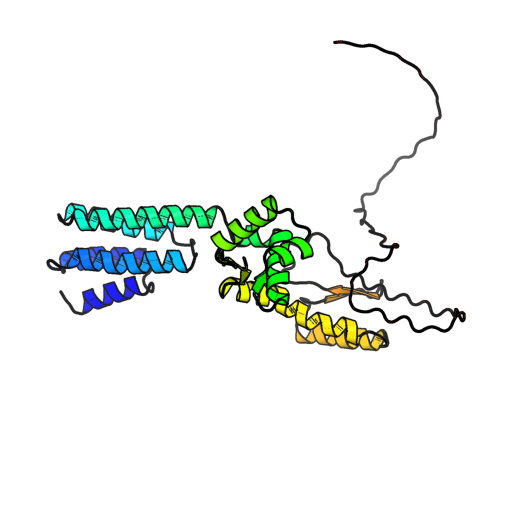? -14.126 10.880 11.486 1.00 93.31 146 SER A N 1
ATOM 1106 C CA . SER A 1 146 ? -13.791 10.986 10.058 1.00 93.31 146 SER A CA 1
ATOM 1107 C C . SER A 1 146 ? -12.290 11.010 9.789 1.00 93.31 146 SER A C 1
ATOM 1109 O O . SER A 1 146 ? -11.845 10.356 8.848 1.00 93.31 146 SER A O 1
ATOM 1111 N N . ARG A 1 147 ? -11.515 11.736 10.603 1.00 93.12 147 ARG A N 1
ATOM 1112 C CA . ARG A 1 147 ? -10.056 11.814 10.465 1.00 93.12 147 ARG A CA 1
ATOM 1113 C C . ARG A 1 147 ? -9.391 10.466 10.738 1.00 93.12 147 ARG A C 1
ATOM 1115 O O . ARG A 1 147 ? -8.559 10.035 9.947 1.00 93.12 147 ARG A O 1
ATOM 1122 N N . ILE A 1 148 ? -9.786 9.791 11.820 1.00 93.62 148 ILE A N 1
ATOM 1123 C CA . ILE A 1 148 ? -9.237 8.478 12.189 1.00 93.62 148 ILE A CA 1
ATOM 1124 C C . ILE A 1 148 ? -9.585 7.434 11.121 1.00 93.62 148 ILE A C 1
ATOM 1126 O O . ILE A 1 148 ? -8.709 6.702 10.671 1.00 93.62 148 ILE A O 1
ATOM 1130 N N . LEU A 1 149 ? -10.834 7.413 10.649 1.00 94.19 149 LEU A N 1
ATOM 1131 C CA . LEU A 1 149 ? -11.250 6.519 9.567 1.00 94.19 149 LEU A CA 1
ATOM 1132 C C . LEU A 1 149 ? -10.507 6.807 8.259 1.00 94.19 149 LEU A C 1
ATOM 1134 O O . LEU A 1 149 ? -10.169 5.873 7.545 1.00 94.19 149 LEU A O 1
ATOM 1138 N N . GLY A 1 150 ? -10.232 8.076 7.948 1.00 90.94 150 GLY A N 1
ATOM 1139 C CA . GLY A 1 150 ? -9.406 8.444 6.798 1.00 90.94 150 GLY A CA 1
ATOM 1140 C C . GLY A 1 150 ? -7.992 7.874 6.903 1.00 90.94 150 GLY A C 1
ATOM 1141 O O . GLY A 1 150 ? -7.507 7.295 5.939 1.00 90.94 150 GLY A O 1
ATOM 1142 N N . ALA A 1 151 ? -7.367 7.958 8.081 1.00 90.38 151 ALA A N 1
ATOM 1143 C CA . ALA A 1 151 ? -6.050 7.367 8.315 1.00 90.38 151 ALA A CA 1
ATOM 1144 C C . ALA A 1 151 ? -6.074 5.833 8.184 1.00 90.38 151 ALA A C 1
ATOM 1146 O O . ALA A 1 151 ? -5.225 5.274 7.501 1.00 90.38 151 ALA A O 1
ATOM 1147 N N . LEU A 1 152 ? -7.076 5.157 8.760 1.00 92.12 152 LEU A N 1
ATOM 1148 C CA . LEU A 1 152 ? -7.227 3.697 8.660 1.00 92.12 152 LEU A CA 1
ATOM 1149 C C . LEU A 1 152 ? -7.497 3.220 7.224 1.00 92.12 152 LEU A C 1
ATOM 1151 O O . LEU A 1 152 ? -6.974 2.191 6.800 1.00 92.12 152 LEU A O 1
ATOM 1155 N N . GLU A 1 153 ? -8.291 3.968 6.459 1.00 90.69 153 GLU A N 1
ATOM 1156 C CA . GLU A 1 153 ? -8.539 3.719 5.033 1.00 90.69 153 GLU A CA 1
ATOM 1157 C C . GLU A 1 153 ? -7.265 3.980 4.201 1.00 90.69 153 GLU A C 1
ATOM 1159 O O . GLU A 1 153 ? -6.949 3.223 3.280 1.00 90.69 153 GLU A O 1
ATOM 1164 N N . ALA A 1 154 ? -6.483 5.005 4.560 1.00 84.88 154 ALA A N 1
ATOM 1165 C CA . ALA A 1 154 ? -5.214 5.360 3.919 1.00 84.88 154 ALA A CA 1
ATOM 1166 C C . ALA A 1 154 ? -4.073 4.369 4.199 1.00 84.88 154 ALA A C 1
ATOM 1168 O O . ALA A 1 154 ? -3.117 4.316 3.428 1.00 84.88 154 ALA A O 1
ATOM 1169 N N . VAL A 1 155 ? -4.178 3.541 5.235 1.00 86.69 155 VAL A N 1
ATOM 1170 C CA . VAL A 1 155 ? -3.267 2.403 5.449 1.00 86.69 155 VAL A CA 1
ATOM 1171 C C . VAL A 1 155 ? -3.878 1.064 5.054 1.00 86.69 155 VAL A C 1
ATOM 1173 O O . VAL A 1 155 ? -3.240 0.029 5.193 1.00 86.69 155 VAL A O 1
ATOM 1176 N N . GLY A 1 156 ? -5.102 1.069 4.520 1.00 88.44 156 GLY A N 1
ATOM 1177 C CA . GLY A 1 156 ? -5.754 -0.140 4.028 1.00 88.44 156 GLY A CA 1
ATOM 1178 C C . GLY A 1 156 ? -6.159 -1.122 5.122 1.00 88.44 156 GLY A C 1
ATOM 1179 O O . GLY A 1 156 ? -6.254 -2.308 4.833 1.00 88.44 156 GLY A O 1
ATOM 1180 N N . LEU A 1 157 ? -6.415 -0.658 6.347 1.00 92.44 157 LEU A N 1
ATOM 1181 C CA . LEU A 1 157 ? -6.950 -1.494 7.432 1.00 92.44 157 LEU A CA 1
ATOM 1182 C C . LEU A 1 157 ? -8.480 -1.577 7.407 1.00 92.44 157 LEU A C 1
ATOM 1184 O O . LEU A 1 157 ? -9.068 -2.521 7.931 1.00 92.44 157 LEU A O 1
ATOM 1188 N N . ILE A 1 158 ? -9.138 -0.595 6.788 1.00 95.12 158 ILE A N 1
ATOM 1189 C CA . ILE A 1 158 ? -10.593 -0.573 6.632 1.00 95.12 158 ILE A CA 1
ATOM 1190 C C . ILE A 1 158 ? -11.005 -0.196 5.209 1.00 95.12 158 ILE A C 1
ATOM 1192 O O . ILE A 1 158 ? -10.259 0.447 4.469 1.00 95.12 158 ILE A O 1
ATOM 1196 N N . LEU A 1 159 ? -12.248 -0.524 4.876 1.00 93.19 159 LEU A N 1
ATOM 1197 C CA . LEU A 1 159 ? -12.983 -0.053 3.710 1.00 93.19 159 LEU A CA 1
ATOM 1198 C C . LEU A 1 159 ? -14.236 0.686 4.168 1.00 93.19 159 LEU A C 1
ATOM 1200 O O . LEU A 1 159 ? -14.917 0.271 5.109 1.00 93.19 159 LEU A O 1
ATOM 1204 N N . ARG A 1 160 ? -14.563 1.777 3.477 1.00 93.00 160 ARG A N 1
ATOM 1205 C CA . ARG A 1 160 ? -15.767 2.567 3.741 1.00 93.00 160 ARG A CA 1
ATOM 1206 C C . ARG A 1 160 ? -16.716 2.451 2.563 1.00 93.00 160 ARG A C 1
ATOM 1208 O O . ARG A 1 160 ? -16.421 2.942 1.477 1.00 93.00 160 ARG A O 1
ATOM 1215 N N . ASP A 1 161 ? -17.888 1.874 2.798 1.00 90.25 161 ASP A N 1
ATOM 1216 C CA . ASP A 1 161 ? -18.990 2.011 1.856 1.00 90.25 161 ASP A CA 1
ATOM 1217 C C . ASP A 1 161 ? -19.647 3.374 2.084 1.00 90.25 161 ASP A C 1
ATOM 1219 O O . ASP A 1 161 ? -20.193 3.644 3.152 1.00 90.25 161 ASP A O 1
ATOM 1223 N N . ARG A 1 162 ? -19.556 4.267 1.096 1.00 84.19 162 ARG A N 1
ATOM 1224 C CA . ARG A 1 162 ? -20.137 5.618 1.160 1.00 84.19 162 ARG A CA 1
ATOM 1225 C C . ARG A 1 162 ? -21.586 5.665 0.660 1.00 84.19 162 ARG A C 1
ATOM 1227 O O . ARG A 1 162 ? -22.175 6.745 0.647 1.00 84.19 162 ARG A O 1
ATOM 1234 N N . ARG A 1 163 ? -22.160 4.527 0.250 1.00 83.44 163 ARG A N 1
ATOM 1235 C CA . ARG A 1 163 ? -23.563 4.402 -0.175 1.00 83.44 163 ARG A CA 1
ATOM 1236 C C . ARG A 1 163 ? -24.512 4.477 1.034 1.00 83.44 163 ARG A C 1
ATOM 1238 O O . ARG A 1 163 ? -24.099 4.811 2.146 1.00 83.44 163 ARG A O 1
ATOM 1245 N N . LYS A 1 164 ? -25.804 4.208 0.798 1.00 57.19 164 LYS A N 1
ATOM 1246 C CA . LYS A 1 164 ? -26.941 4.485 1.703 1.00 57.19 164 LYS A CA 1
ATOM 1247 C C . LYS A 1 164 ? -26.727 4.108 3.178 1.00 57.19 164 LYS A C 1
ATOM 1249 O O . LYS A 1 164 ? -27.221 4.829 4.035 1.00 57.19 164 LYS A O 1
ATOM 1254 N N . GLU A 1 165 ? -25.980 3.050 3.491 1.00 62.00 165 GLU A N 1
ATOM 1255 C CA . GLU A 1 165 ? -25.826 2.563 4.873 1.00 62.00 165 GLU A CA 1
ATOM 1256 C C . GLU A 1 165 ? -24.548 3.023 5.592 1.00 62.00 165 GLU A C 1
ATOM 1258 O O . GLU A 1 165 ? -24.405 2.785 6.792 1.00 62.00 165 GLU A O 1
ATOM 1263 N N . ARG A 1 166 ? -23.632 3.716 4.895 1.00 87.62 166 ARG A N 1
ATOM 1264 C CA . ARG A 1 166 ? -22.370 4.244 5.450 1.00 87.62 166 ARG A CA 1
ATOM 1265 C C . ARG A 1 166 ? -21.635 3.233 6.345 1.00 87.62 166 ARG A C 1
ATOM 1267 O O . ARG A 1 166 ? -21.285 3.542 7.489 1.00 87.62 166 ARG A O 1
ATOM 1274 N N . THR A 1 167 ? -21.439 2.013 5.850 1.00 93.75 167 THR A N 1
ATOM 1275 C CA . THR A 1 167 ? -20.778 0.944 6.610 1.00 93.75 167 THR A CA 1
ATOM 1276 C C . THR A 1 167 ? -19.262 1.048 6.535 1.00 93.75 167 THR A C 1
ATOM 1278 O O . THR A 1 167 ? -18.698 1.469 5.523 1.00 93.75 167 THR A O 1
ATOM 1281 N N . ILE A 1 168 ? -18.605 0.613 7.600 1.00 96.38 168 ILE A N 1
ATOM 1282 C CA . ILE A 1 168 ? -17.158 0.466 7.701 1.00 96.38 168 ILE A CA 1
ATOM 1283 C C . ILE A 1 168 ? -16.879 -1.023 7.870 1.00 96.38 168 ILE A C 1
ATOM 1285 O O . ILE A 1 168 ? -17.538 -1.671 8.680 1.00 96.38 168 ILE A O 1
ATOM 1289 N N . GLY A 1 169 ? -15.940 -1.567 7.102 1.00 95.25 169 GLY A N 1
ATOM 1290 C CA . GLY A 1 169 ? -15.505 -2.955 7.232 1.00 95.25 169 GLY A CA 1
ATOM 1291 C C . GLY A 1 169 ? -13.992 -3.074 7.328 1.00 95.25 169 GLY A C 1
ATOM 1292 O O . GLY A 1 169 ? -13.285 -2.207 6.822 1.00 95.25 169 GLY A O 1
ATOM 1293 N N . LEU A 1 170 ? -13.505 -4.135 7.962 1.00 95.81 170 LEU A N 1
ATOM 1294 C CA . LEU A 1 170 ? -12.093 -4.505 7.928 1.00 95.81 170 LEU A CA 1
ATOM 1295 C C . LEU A 1 170 ? -11.724 -4.984 6.519 1.00 95.81 170 LEU A C 1
ATOM 1297 O O . LEU A 1 170 ? -12.516 -5.641 5.841 1.00 95.81 170 LEU A O 1
ATOM 1301 N N . THR A 1 171 ? -10.520 -4.643 6.073 1.00 94.00 171 THR A N 1
ATOM 1302 C CA . THR A 1 171 ? -9.872 -5.370 4.972 1.00 94.00 171 THR A CA 1
ATOM 1303 C C . THR A 1 171 ? -9.381 -6.728 5.470 1.00 94.00 171 THR A C 1
ATOM 1305 O O . THR A 1 171 ? -9.411 -6.997 6.669 1.00 94.00 171 THR A O 1
ATOM 1308 N N . GLU A 1 172 ? -8.879 -7.573 4.571 1.00 88.56 172 GLU A N 1
ATOM 1309 C CA . GLU A 1 172 ? -8.189 -8.810 4.956 1.00 88.56 172 GLU A CA 1
ATOM 1310 C C . GLU A 1 172 ? -7.033 -8.532 5.932 1.00 88.56 172 GLU A C 1
ATOM 1312 O O . GLU A 1 172 ? -6.958 -9.140 6.995 1.00 88.56 172 GLU A O 1
ATOM 1317 N N . GLU A 1 173 ? -6.203 -7.529 5.634 1.00 87.94 173 GLU A N 1
ATOM 1318 C CA . GLU A 1 173 ? -5.096 -7.123 6.505 1.00 87.94 173 GLU A CA 1
ATOM 1319 C C . GLU A 1 173 ? -5.582 -6.548 7.844 1.00 87.94 173 GLU A C 1
ATOM 1321 O O . GLU A 1 173 ? -5.051 -6.884 8.902 1.00 87.94 173 GLU A O 1
ATOM 1326 N N . GLY A 1 174 ? -6.635 -5.724 7.829 1.00 93.81 174 GLY A N 1
ATOM 1327 C CA . GLY A 1 174 ? -7.256 -5.220 9.052 1.00 93.81 174 GLY A CA 1
ATOM 1328 C C . GLY A 1 174 ? -7.844 -6.334 9.917 1.00 93.81 174 GLY A C 1
ATOM 1329 O O . GLY A 1 174 ? -7.720 -6.288 11.139 1.00 93.81 174 GLY A O 1
ATOM 1330 N N . ALA A 1 175 ? -8.450 -7.348 9.297 1.00 93.38 175 ALA A N 1
ATOM 1331 C CA . ALA A 1 175 ? -8.992 -8.515 9.980 1.00 93.38 175 ALA A CA 1
ATOM 1332 C C . ALA A 1 175 ? -7.884 -9.388 10.573 1.00 93.38 175 ALA A C 1
ATOM 1334 O O . ALA A 1 175 ? -7.999 -9.779 11.733 1.00 93.38 175 ALA A O 1
ATOM 1335 N N . ARG A 1 176 ? -6.800 -9.632 9.825 1.00 91.88 176 ARG A N 1
ATOM 1336 C CA . ARG A 1 176 ? -5.612 -10.352 10.302 1.00 91.88 176 ARG A CA 1
ATOM 1337 C C . ARG A 1 176 ? -5.011 -9.667 11.527 1.00 91.88 176 ARG A C 1
ATOM 1339 O O . ARG A 1 176 ? -4.887 -10.300 12.569 1.00 91.88 176 ARG A O 1
ATOM 1346 N N . LEU A 1 177 ? -4.726 -8.367 11.441 1.00 90.75 177 LEU A N 1
ATOM 1347 C CA . LEU A 1 177 ? -4.152 -7.598 12.552 1.00 90.75 177 LEU A CA 1
ATOM 1348 C C . LEU A 1 177 ? -5.092 -7.521 13.759 1.00 90.75 177 LEU A C 1
ATOM 1350 O O . LEU A 1 177 ? -4.647 -7.632 14.901 1.00 90.75 177 LEU A O 1
ATOM 1354 N N . ALA A 1 178 ? -6.396 -7.354 13.529 1.00 92.00 178 ALA A N 1
ATOM 1355 C CA . ALA A 1 178 ? -7.373 -7.374 14.610 1.00 92.00 178 ALA A CA 1
ATOM 1356 C C . ALA A 1 178 ? -7.464 -8.762 15.268 1.00 92.00 178 ALA A C 1
ATOM 1358 O O . ALA A 1 178 ? -7.557 -8.846 16.487 1.00 92.00 178 ALA A O 1
ATOM 1359 N N . ALA A 1 179 ? -7.390 -9.850 14.499 1.00 88.62 179 ALA A N 1
ATOM 1360 C CA . ALA A 1 179 ? -7.386 -11.209 15.033 1.00 88.62 179 ALA A CA 1
ATOM 1361 C C . ALA A 1 179 ? -6.093 -11.528 15.801 1.00 88.62 179 ALA A C 1
ATOM 1363 O O . ALA A 1 179 ? -6.165 -12.061 16.902 1.00 88.62 179 ALA A O 1
ATOM 1364 N N . GLU A 1 180 ? -4.925 -11.150 15.281 1.00 86.56 180 GLU A N 1
ATOM 1365 C CA . GLU A 1 180 ? -3.641 -11.304 15.981 1.00 86.56 180 GLU A CA 1
ATOM 1366 C C . GLU A 1 180 ? -3.644 -10.564 17.320 1.00 86.56 180 GLU A C 1
ATOM 1368 O O . GLU A 1 180 ? -3.158 -11.078 18.326 1.00 86.56 180 GLU A O 1
ATOM 1373 N N . ARG A 1 181 ? -4.245 -9.370 17.352 1.00 85.00 181 ARG A N 1
ATOM 1374 C CA . ARG A 1 181 ? -4.239 -8.515 18.540 1.00 85.00 181 ARG A CA 1
ATOM 1375 C C . ARG A 1 181 ? -5.356 -8.822 19.538 1.00 85.00 181 ARG A C 1
ATOM 1377 O O . ARG A 1 181 ? -5.134 -8.731 20.741 1.00 85.00 181 ARG A O 1
ATOM 1384 N N . PHE A 1 182 ? -6.555 -9.166 19.068 1.00 85.06 182 PHE A N 1
ATOM 1385 C CA . PHE A 1 182 ? -7.755 -9.321 19.904 1.00 85.06 182 PHE A CA 1
ATOM 1386 C C . PHE A 1 182 ? -8.306 -10.753 19.943 1.00 85.06 182 PHE A C 1
ATOM 1388 O O . PHE A 1 182 ? -9.106 -11.069 20.824 1.00 85.06 182 PHE A O 1
ATOM 1395 N N . GLY A 1 183 ? -7.866 -11.640 19.049 1.00 71.25 183 GLY A N 1
ATOM 1396 C CA . GLY A 1 183 ? -8.286 -13.044 19.008 1.00 71.25 183 GLY A CA 1
ATOM 1397 C C . GLY A 1 183 ? -7.835 -13.850 20.228 1.00 71.25 183 GLY A C 1
ATOM 1398 O O . GLY A 1 183 ? -8.524 -14.777 20.638 1.00 71.25 183 GLY A O 1
ATOM 1399 N N . LEU A 1 184 ? -6.734 -13.459 20.875 1.00 57.78 184 LEU A N 1
ATOM 1400 C CA . LEU A 1 184 ? -6.339 -14.016 22.176 1.00 57.78 184 LEU A CA 1
ATOM 1401 C C . LEU A 1 184 ? -7.238 -13.499 23.312 1.00 57.78 184 LEU A C 1
ATOM 1403 O O . LEU A 1 184 ? -7.591 -14.243 24.222 1.00 57.78 184 LEU A O 1
ATOM 1407 N N . LEU A 1 185 ? -7.681 -12.240 23.245 1.00 52.28 185 LEU A N 1
ATOM 1408 C CA . LEU A 1 185 ? -8.540 -11.634 24.269 1.00 52.28 185 LEU A CA 1
ATOM 1409 C C . LEU A 1 185 ? -9.970 -12.195 24.242 1.00 52.28 185 LEU A C 1
ATOM 1411 O O . LEU A 1 185 ? -10.601 -12.333 25.294 1.00 52.28 185 LEU A O 1
ATOM 1415 N N . SER A 1 186 ? -10.482 -12.572 23.068 1.00 51.81 186 SER A N 1
ATOM 1416 C CA . SER A 1 186 ? -11.782 -13.244 22.949 1.00 51.81 186 SER A CA 1
ATOM 1417 C C . SER A 1 186 ? -11.774 -14.664 23.533 1.00 51.81 186 SER A C 1
ATOM 1419 O O . SER A 1 186 ? -12.812 -15.113 24.017 1.00 51.81 186 SER A O 1
ATOM 1421 N N . GLN A 1 187 ? -10.610 -15.324 23.605 1.00 51.50 187 GLN A N 1
ATOM 1422 C CA . GLN A 1 187 ? -10.432 -16.599 24.316 1.00 51.50 187 GLN A CA 1
ATOM 1423 C C . GLN A 1 187 ? -10.367 -16.440 25.847 1.00 51.50 187 GLN A C 1
ATOM 1425 O O . GLN A 1 187 ? -10.635 -17.397 26.570 1.00 51.50 187 GLN A O 1
ATOM 1430 N N . ILE A 1 188 ? -10.085 -15.235 26.363 1.00 49.38 188 ILE A N 1
ATOM 1431 C CA . ILE A 1 188 ? -10.020 -14.954 27.810 1.00 49.38 188 ILE A CA 1
ATOM 1432 C C . ILE A 1 188 ? -11.397 -14.559 28.383 1.00 49.38 188 ILE A C 1
ATOM 1434 O O . ILE A 1 188 ? -11.702 -14.889 29.529 1.00 49.38 188 ILE A O 1
ATOM 1438 N N . LYS A 1 189 ? -12.286 -13.928 27.596 1.00 48.44 189 LYS A N 1
ATOM 1439 C CA . LYS A 1 189 ? -13.673 -13.601 28.014 1.00 48.44 189 LYS A CA 1
ATOM 1440 C C . LYS A 1 189 ? -14.474 -14.782 28.613 1.00 48.44 189 LYS A C 1
ATOM 1442 O O . LYS A 1 189 ? -15.140 -14.552 29.625 1.00 48.44 189 LYS A O 1
ATOM 1447 N N . PRO A 1 190 ? -14.429 -16.025 28.088 1.00 47.16 190 PRO A N 1
ATOM 1448 C CA . PRO A 1 190 ? -15.129 -17.148 28.718 1.00 47.16 190 PRO A CA 1
ATOM 1449 C C . PRO A 1 190 ? -14.528 -17.561 30.066 1.00 47.16 190 PRO A C 1
ATOM 1451 O O . PRO A 1 190 ? -15.233 -18.165 30.871 1.00 47.16 190 PRO A O 1
ATOM 1454 N N . VAL A 1 191 ? -13.271 -17.203 30.360 1.00 48.22 191 VAL A N 1
ATOM 1455 C CA . VAL A 1 191 ? -12.649 -17.506 31.652 1.00 48.22 191 VAL A CA 1
ATOM 1456 C C . VAL A 1 191 ? -13.360 -16.715 32.744 1.00 48.22 191 VAL A C 1
ATOM 1458 O O . VAL A 1 191 ? -13.918 -17.330 33.639 1.00 48.22 191 VAL A O 1
ATOM 1461 N N . GLY A 1 192 ? -13.485 -15.389 32.631 1.00 46.94 192 GLY A N 1
ATOM 1462 C CA . GLY A 1 192 ? -14.127 -14.555 33.663 1.00 46.94 192 GLY A CA 1
ATOM 1463 C C . GLY A 1 192 ? -15.545 -15.000 34.058 1.00 46.94 192 GLY A C 1
ATOM 1464 O O . GLY A 1 192 ? -15.866 -15.036 35.243 1.00 46.94 192 GLY A O 1
ATOM 1465 N N . ALA A 1 193 ? -16.367 -15.417 33.088 1.00 48.56 193 ALA A N 1
ATOM 1466 C CA . ALA A 1 193 ? -17.701 -15.966 33.350 1.00 48.56 193 ALA A CA 1
ATOM 1467 C C . ALA A 1 193 ? -17.652 -17.373 33.979 1.00 48.56 193 ALA A C 1
ATOM 1469 O O . ALA A 1 193 ? -18.447 -17.677 34.865 1.00 48.56 193 ALA A O 1
ATOM 1470 N N . ALA A 1 194 ? -16.694 -18.211 33.571 1.00 51.31 194 ALA A N 1
ATOM 1471 C CA . ALA A 1 194 ? -16.462 -19.531 34.154 1.00 51.31 194 ALA A CA 1
ATOM 1472 C C . ALA A 1 194 ? -15.807 -19.487 35.548 1.00 51.31 194 ALA A C 1
ATOM 1474 O O . ALA A 1 194 ? -15.769 -20.511 36.225 1.00 51.31 194 ALA A O 1
ATOM 1475 N N . LEU A 1 195 ? -15.273 -18.342 35.987 1.00 49.06 195 LEU A N 1
ATOM 1476 C CA . LEU A 1 195 ? -14.683 -18.168 37.321 1.00 49.06 195 LEU A CA 1
ATOM 1477 C C . LEU A 1 195 ? -15.727 -17.849 38.404 1.00 49.06 195 LEU A C 1
ATOM 1479 O O . LEU A 1 195 ? -15.436 -18.012 39.590 1.00 49.06 195 LEU A O 1
ATOM 1483 N N . VAL A 1 196 ? -16.942 -17.437 38.027 1.00 49.94 196 VAL A N 1
ATOM 1484 C CA . VAL A 1 196 ? -18.021 -17.137 38.980 1.00 49.94 196 VAL A CA 1
ATOM 1485 C C . VAL A 1 196 ? -18.424 -18.418 39.722 1.00 49.94 196 VAL A C 1
ATOM 1487 O O . VAL A 1 196 ? -18.859 -19.391 39.112 1.00 49.94 196 VAL A O 1
ATOM 1490 N N . GLY A 1 197 ? -18.265 -18.425 41.050 1.00 55.78 197 GLY A N 1
ATOM 1491 C CA . GLY A 1 197 ? -18.611 -19.563 41.914 1.00 55.78 197 GLY A CA 1
ATOM 1492 C C . GLY A 1 197 ? -17.523 -20.634 42.067 1.00 55.78 197 GLY A C 1
ATOM 1493 O O . GLY A 1 197 ? -17.755 -21.638 42.739 1.00 55.78 197 GLY A O 1
ATOM 1494 N N . ARG A 1 198 ? -16.332 -20.445 41.485 1.00 57.75 198 ARG A N 1
ATOM 1495 C CA . 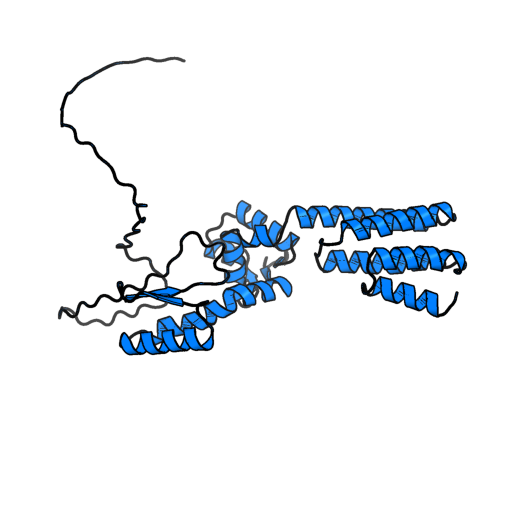ARG A 1 198 ? -15.192 -21.358 41.674 1.00 57.75 198 ARG A CA 1
ATOM 1496 C C . ARG A 1 198 ? -14.315 -20.911 42.841 1.00 57.75 198 ARG A C 1
ATOM 1498 O O . ARG A 1 198 ? -14.161 -19.719 43.092 1.00 57.75 198 ARG A O 1
ATOM 1505 N N . SER A 1 199 ? -13.713 -21.872 43.545 1.00 62.78 199 SER A N 1
ATOM 1506 C CA . SER A 1 199 ? -12.748 -21.562 44.604 1.00 62.78 199 SER A CA 1
ATOM 1507 C C . SER A 1 199 ? -11.476 -20.944 44.027 1.00 62.78 199 SER A C 1
ATOM 1509 O O . SER A 1 199 ? -11.059 -21.258 42.908 1.00 62.78 199 SER A O 1
ATOM 1511 N N . VAL A 1 200 ? -10.824 -20.104 44.827 1.00 52.41 200 VAL A N 1
ATOM 1512 C CA . VAL A 1 200 ? -9.575 -19.418 44.475 1.00 52.41 200 VAL A CA 1
ATOM 1513 C C . VAL A 1 200 ? -8.493 -20.418 44.052 1.00 52.41 200 VAL A C 1
ATOM 1515 O O . VAL A 1 200 ? -7.841 -20.202 43.031 1.00 52.41 200 VAL A O 1
ATOM 1518 N N . GLU A 1 201 ? -8.342 -21.560 44.741 1.00 58.91 201 GLU A N 1
ATOM 1519 C CA . GLU A 1 201 ? -7.384 -22.596 44.319 1.00 58.91 201 GLU A CA 1
ATOM 1520 C C . GLU A 1 201 ? -7.694 -23.160 42.928 1.00 58.91 201 GLU A C 1
ATOM 1522 O O . GLU A 1 201 ? -6.777 -23.421 42.144 1.00 58.91 201 GLU A O 1
ATOM 1527 N N . SER A 1 202 ? -8.976 -23.340 42.601 1.00 64.31 202 SER A N 1
ATOM 1528 C CA . SER A 1 202 ? -9.390 -23.858 41.299 1.00 64.31 202 SER A CA 1
ATOM 1529 C C . SER A 1 202 ? -9.095 -22.865 40.175 1.00 64.31 202 SER A C 1
ATOM 1531 O O . SER A 1 202 ? -8.685 -23.287 39.095 1.00 64.31 202 SER A O 1
ATOM 1533 N N . VAL A 1 203 ? -9.287 -21.567 40.424 1.00 62.09 203 VAL A N 1
ATOM 1534 C CA . VAL A 1 203 ? -8.940 -20.494 39.480 1.00 62.09 203 VAL A CA 1
ATOM 1535 C C . VAL A 1 203 ? -7.431 -20.457 39.249 1.00 62.09 203 VAL A C 1
ATOM 1537 O O . VAL A 1 203 ? -6.968 -20.469 38.110 1.00 62.09 203 VAL A O 1
ATOM 1540 N N . LEU A 1 204 ? -6.649 -20.490 40.331 1.00 57.81 204 LEU A N 1
ATOM 1541 C CA . LEU A 1 204 ? -5.189 -20.449 40.265 1.00 57.81 204 LEU A CA 1
ATOM 1542 C C . LEU A 1 204 ? -4.594 -21.662 39.550 1.00 57.81 204 LEU A C 1
ATOM 1544 O O . LEU A 1 204 ? -3.588 -21.526 38.857 1.00 57.81 204 LEU A O 1
ATOM 1548 N N . LYS A 1 205 ? -5.203 -22.844 39.688 1.00 68.00 205 LYS A N 1
ATOM 1549 C CA . LYS A 1 205 ? -4.777 -24.053 38.973 1.00 68.00 205 LYS A CA 1
ATOM 1550 C C . LYS A 1 205 ? -4.942 -23.907 37.458 1.00 68.00 205 LYS A C 1
ATOM 1552 O O . LYS A 1 205 ? -4.032 -24.280 36.721 1.00 68.00 205 LYS A O 1
ATOM 1557 N N . ASP A 1 206 ? -6.050 -23.329 37.005 1.00 66.06 206 ASP A N 1
ATOM 1558 C CA . ASP A 1 206 ? -6.310 -23.119 35.578 1.00 66.06 206 ASP A CA 1
ATOM 1559 C C . ASP A 1 206 ? -5.453 -21.996 34.995 1.00 66.06 206 ASP A C 1
ATOM 1561 O O . ASP A 1 206 ? -4.920 -22.148 33.902 1.00 66.06 206 ASP A O 1
ATOM 1565 N N . VAL A 1 207 ? -5.239 -20.910 35.743 1.00 61.41 207 VAL A N 1
ATOM 1566 C CA . VAL A 1 207 ? -4.323 -19.828 35.345 1.00 61.41 207 VAL A CA 1
ATOM 1567 C C . VAL A 1 207 ? -2.895 -20.357 35.221 1.00 61.41 207 VAL A C 1
ATOM 1569 O O . VAL A 1 207 ? -2.237 -20.112 34.215 1.00 61.41 207 VAL A O 1
ATOM 1572 N N . LYS A 1 208 ? -2.429 -21.164 36.185 1.00 64.44 208 LYS A N 1
ATOM 1573 C CA . LYS A 1 208 ? -1.129 -21.850 36.093 1.00 64.44 208 LYS A CA 1
ATOM 1574 C C . LYS A 1 208 ? -1.057 -22.793 34.890 1.00 64.44 208 LYS A C 1
ATOM 1576 O O . LYS A 1 208 ? 0.004 -22.896 34.282 1.00 64.44 208 LYS A O 1
ATOM 1581 N N . ARG A 1 209 ? -2.159 -23.467 34.536 1.00 66.25 209 ARG A N 1
ATOM 1582 C CA . ARG A 1 209 ? -2.240 -24.316 33.337 1.00 66.25 209 ARG A CA 1
ATOM 1583 C C . ARG A 1 209 ? -2.124 -23.486 32.058 1.00 66.25 209 ARG A C 1
ATOM 1585 O O . ARG A 1 209 ? -1.285 -23.798 31.231 1.00 66.25 209 ARG A O 1
ATOM 1592 N N . LEU A 1 210 ? -2.870 -22.389 31.947 1.00 58.41 210 LEU A N 1
ATOM 1593 C CA . LEU A 1 210 ? -2.800 -21.441 30.827 1.00 58.41 210 LEU A CA 1
ATOM 1594 C C . LEU A 1 210 ? -1.397 -20.845 30.654 1.00 58.41 210 LEU A C 1
ATOM 1596 O O . LEU A 1 210 ? -0.871 -20.827 29.546 1.00 58.41 210 LEU A O 1
ATOM 1600 N N . VAL A 1 211 ? -0.755 -20.422 31.747 1.00 58.19 211 VAL A N 1
ATOM 1601 C CA . VAL A 1 211 ? 0.630 -19.917 31.726 1.00 58.19 211 VAL A CA 1
ATOM 1602 C C . VAL A 1 211 ? 1.622 -21.014 31.327 1.00 58.19 211 VAL A C 1
ATOM 1604 O O . VAL A 1 211 ? 2.605 -20.737 30.648 1.00 58.19 211 VAL A O 1
ATOM 1607 N N . LYS A 1 212 ? 1.379 -22.271 31.712 1.00 66.12 212 LYS A N 1
ATOM 1608 C CA . LYS A 1 212 ? 2.210 -23.408 31.292 1.00 66.12 212 LYS A CA 1
ATOM 1609 C C . LYS A 1 212 ? 2.033 -23.726 29.805 1.00 66.12 212 LYS A C 1
ATOM 1611 O O . LYS A 1 212 ? 3.020 -23.984 29.125 1.00 66.12 212 LYS A O 1
ATOM 1616 N N . ASP A 1 213 ? 0.798 -23.702 29.319 1.00 60.00 213 ASP A N 1
ATOM 1617 C CA . ASP A 1 213 ? 0.459 -24.088 27.952 1.00 60.00 213 ASP A CA 1
ATOM 1618 C C . ASP A 1 213 ? 0.829 -22.988 26.943 1.00 60.00 213 ASP A C 1
ATOM 1620 O O . ASP A 1 213 ? 1.030 -23.289 25.768 1.00 60.00 213 ASP A O 1
ATOM 1624 N N . HIS A 1 214 ? 0.854 -21.713 27.355 1.00 55.12 214 HIS A N 1
ATOM 1625 C CA . HIS A 1 214 ? 1.008 -20.553 26.456 1.00 55.12 214 HIS A CA 1
ATOM 1626 C C . HIS A 1 214 ? 2.134 -19.581 26.883 1.00 55.12 214 HIS A C 1
ATOM 1628 O O . HIS A 1 214 ? 2.341 -18.547 26.250 1.00 55.12 214 HIS A O 1
ATOM 1634 N N . GLY A 1 215 ? 2.887 -19.904 27.940 1.00 53.62 215 GLY A N 1
ATOM 1635 C CA . GLY A 1 215 ? 3.987 -19.095 28.479 1.00 53.62 215 GLY A CA 1
ATOM 1636 C C . GLY A 1 215 ? 3.551 -17.931 29.388 1.00 53.62 215 GLY A C 1
ATOM 1637 O O . GLY A 1 215 ? 2.370 -17.625 29.546 1.00 53.62 215 GLY A O 1
ATOM 1638 N N . HIS A 1 216 ? 4.528 -17.220 29.969 1.00 50.81 216 HIS A N 1
ATOM 1639 C CA . HIS A 1 216 ? 4.325 -16.018 30.808 1.00 50.81 216 HIS A CA 1
ATOM 1640 C C . HIS A 1 216 ? 3.732 -14.805 30.062 1.00 50.81 216 HIS A C 1
ATOM 1642 O O . HIS A 1 216 ? 3.578 -13.736 30.647 1.00 50.81 216 HIS A O 1
ATOM 1648 N N . GLN A 1 217 ? 3.392 -14.948 28.781 1.00 49.91 217 GLN A N 1
ATOM 1649 C CA . GLN A 1 217 ? 2.905 -13.856 27.941 1.00 49.91 217 GLN A CA 1
ATOM 1650 C C . GLN A 1 217 ? 1.479 -13.407 28.270 1.00 49.91 217 GLN A C 1
ATOM 1652 O O . GLN A 1 217 ? 1.093 -12.332 27.829 1.00 49.91 217 GLN A O 1
ATOM 1657 N N . ILE A 1 218 ? 0.706 -14.206 29.014 1.00 47.19 218 ILE A N 1
ATOM 1658 C CA . ILE A 1 218 ? -0.739 -13.983 29.173 1.00 47.19 218 ILE A CA 1
ATOM 1659 C C . ILE A 1 218 ? -1.112 -13.556 30.592 1.00 47.19 218 ILE A C 1
ATOM 1661 O O . ILE A 1 218 ? -2.037 -12.763 30.749 1.00 47.19 218 ILE A O 1
ATOM 1665 N N . ALA A 1 219 ? -0.407 -14.034 31.625 1.00 50.75 219 ALA A N 1
ATOM 1666 C CA . ALA A 1 219 ? -0.637 -13.585 32.995 1.00 50.75 219 ALA A CA 1
ATOM 1667 C C . ALA A 1 219 ? 0.521 -13.865 33.970 1.00 50.75 219 ALA A C 1
ATOM 1669 O O . ALA A 1 219 ? 1.229 -14.866 33.843 1.00 50.75 219 ALA A O 1
ATOM 1670 N N . THR A 1 220 ? 0.648 -13.040 35.010 1.00 53.97 220 THR A N 1
ATOM 1671 C CA . THR A 1 220 ? 1.390 -13.340 36.246 1.00 53.97 220 THR A CA 1
ATOM 1672 C C . THR A 1 220 ? 0.448 -13.366 37.437 1.00 53.97 220 THR A C 1
ATOM 1674 O O . THR A 1 220 ? -0.471 -12.563 37.565 1.00 53.97 220 THR A O 1
ATOM 1677 N N . TYR A 1 221 ? 0.701 -14.307 38.340 1.00 55.50 221 TYR A N 1
ATOM 1678 C CA . TYR A 1 221 ? 0.056 -14.342 39.642 1.00 55.50 221 TYR A CA 1
ATOM 1679 C C . TYR A 1 221 ? 0.996 -13.735 40.678 1.00 55.50 221 TYR A C 1
ATOM 1681 O O . TYR A 1 221 ? 2.127 -14.203 40.814 1.00 55.50 221 TYR A O 1
ATOM 1689 N N . GLU A 1 222 ? 0.523 -12.732 41.412 1.00 62.50 222 GLU A N 1
ATOM 1690 C CA . GLU A 1 222 ? 1.240 -12.150 42.538 1.00 62.50 222 GLU A CA 1
ATOM 1691 C C . GLU A 1 222 ? 0.725 -12.761 43.854 1.00 62.50 222 GLU A C 1
ATOM 1693 O O . GLU A 1 222 ? -0.389 -12.450 44.291 1.00 62.50 222 GLU A O 1
ATOM 1698 N N . PRO A 1 223 ? 1.513 -13.629 44.520 1.00 48.00 223 PRO A N 1
ATOM 1699 C CA . PRO A 1 223 ? 1.053 -14.353 45.706 1.00 48.00 223 PRO A CA 1
ATOM 1700 C C . PRO A 1 223 ? 0.742 -13.432 46.886 1.00 48.00 223 PRO A C 1
ATOM 1702 O O . PRO A 1 223 ? -0.144 -13.725 47.685 1.00 48.00 223 PRO A O 1
ATOM 1705 N N . THR A 1 224 ? 1.462 -12.315 46.985 1.00 49.41 224 THR A N 1
ATOM 1706 C CA . THR A 1 224 ? 1.372 -11.359 48.092 1.00 49.41 224 THR A CA 1
ATOM 1707 C C . THR A 1 224 ? 0.018 -10.657 48.121 1.00 49.41 224 THR A C 1
ATOM 1709 O O . THR A 1 224 ? -0.569 -10.475 49.182 1.00 49.41 224 THR A O 1
ATOM 1712 N N . THR A 1 225 ? -0.503 -10.303 46.947 1.00 50.66 225 THR A N 1
ATOM 1713 C CA . THR A 1 225 ? -1.754 -9.547 46.784 1.00 50.66 225 THR A CA 1
ATOM 1714 C C . THR A 1 225 ? -2.920 -10.426 46.331 1.00 50.66 225 THR A C 1
ATOM 1716 O O . THR A 1 225 ? -4.040 -9.937 46.218 1.00 50.66 225 THR A O 1
ATOM 1719 N N . HIS A 1 226 ? -2.669 -11.716 46.067 1.00 52.66 226 HIS A N 1
ATOM 1720 C CA . HIS A 1 226 ? -3.610 -12.635 45.414 1.00 52.66 226 HIS A CA 1
ATOM 1721 C C . HIS A 1 226 ? -4.188 -12.064 44.111 1.00 52.66 226 HIS A C 1
ATOM 1723 O O . HIS A 1 226 ? -5.319 -12.371 43.735 1.00 52.66 226 HIS A O 1
ATOM 1729 N N . SER A 1 227 ? -3.412 -11.229 43.419 1.00 49.75 227 SER A N 1
ATOM 1730 C CA . SER A 1 227 ? -3.837 -10.602 42.175 1.00 49.75 227 SER A CA 1
ATOM 1731 C C . SER A 1 227 ? -3.296 -11.371 40.974 1.00 49.75 227 SER A C 1
ATOM 1733 O O . SER A 1 227 ? -2.200 -11.936 40.999 1.00 49.75 227 SER A O 1
ATOM 1735 N N . ILE A 1 228 ? -4.106 -11.436 39.921 1.00 51.38 228 ILE A N 1
ATOM 1736 C CA . ILE A 1 228 ? -3.718 -12.005 38.632 1.00 51.38 228 ILE A CA 1
ATOM 1737 C C . ILE A 1 228 ? -3.625 -10.839 37.659 1.00 51.38 228 ILE A C 1
ATOM 1739 O O . ILE A 1 228 ? -4.628 -10.184 37.386 1.00 51.38 228 ILE A O 1
ATOM 1743 N N . HIS A 1 229 ? -2.429 -10.585 37.149 1.00 52.97 229 HIS A N 1
ATOM 1744 C CA . HIS A 1 229 ? -2.169 -9.571 36.138 1.00 52.97 229 HIS A CA 1
ATOM 1745 C C . HIS A 1 229 ? -2.194 -10.255 34.785 1.00 52.97 229 HIS A C 1
ATOM 1747 O O . HIS A 1 229 ? -1.427 -11.186 34.582 1.00 52.97 229 HIS A O 1
ATOM 1753 N N . PHE A 1 230 ? -3.057 -9.825 33.871 1.00 53.00 230 PHE A N 1
ATOM 1754 C CA . PHE A 1 230 ? -3.053 -10.325 32.498 1.00 53.00 230 PHE A CA 1
ATOM 1755 C C . PHE A 1 230 ? -2.208 -9.400 31.620 1.00 53.00 230 PHE A C 1
ATOM 1757 O O . PHE A 1 230 ? -2.421 -8.188 31.637 1.00 53.00 230 PHE A O 1
ATOM 1764 N N . TYR A 1 231 ? -1.275 -9.958 30.851 1.00 48.19 231 TYR A N 1
ATOM 1765 C CA . TYR A 1 231 ? -0.485 -9.211 29.872 1.00 48.19 231 TYR A CA 1
ATOM 1766 C C . TYR A 1 231 ? -1.014 -9.509 28.472 1.00 48.19 231 TYR A C 1
ATOM 1768 O O . TYR A 1 231 ? -1.294 -10.655 28.130 1.00 48.19 231 TYR A O 1
ATOM 1776 N N . GLY A 1 232 ? -1.188 -8.470 27.662 1.00 38.28 232 GLY A N 1
ATOM 1777 C CA . GLY A 1 232 ? -1.600 -8.607 26.271 1.00 38.28 232 GLY A CA 1
ATOM 1778 C C . GLY A 1 232 ? -0.494 -8.146 25.336 1.00 38.28 232 GLY A C 1
ATOM 1779 O O . GLY A 1 232 ? -0.509 -6.982 24.972 1.00 38.28 232 GLY A O 1
ATOM 1780 N N . GLY A 1 233 ? 0.402 -9.057 24.934 1.00 32.16 233 GLY A N 1
ATOM 1781 C CA . GLY A 1 233 ? 1.349 -8.890 23.815 1.00 32.16 233 GLY A CA 1
ATOM 1782 C C . GLY A 1 233 ? 2.451 -7.830 23.994 1.00 32.16 233 GLY A C 1
ATOM 1783 O O . GLY A 1 233 ? 2.183 -6.720 24.421 1.00 32.16 233 GLY A O 1
ATOM 1784 N N . ASP A 1 234 ? 3.689 -8.193 23.641 1.00 29.12 234 ASP A N 1
ATOM 1785 C CA . ASP A 1 234 ? 4.932 -7.396 23.691 1.00 29.12 234 ASP A CA 1
ATOM 1786 C C . ASP A 1 234 ? 5.100 -6.446 24.896 1.00 29.12 234 ASP A C 1
ATOM 1788 O O . ASP A 1 234 ? 4.626 -5.312 24.949 1.00 29.12 234 ASP A O 1
ATOM 1792 N N . THR A 1 235 ? 5.898 -6.910 25.857 1.00 31.09 235 THR A N 1
ATOM 1793 C CA . THR A 1 235 ? 6.263 -6.269 27.130 1.00 31.09 235 THR A CA 1
ATOM 1794 C C . THR A 1 235 ? 7.034 -4.946 27.015 1.00 31.09 235 THR A C 1
ATOM 1796 O O . THR A 1 235 ? 7.521 -4.445 28.026 1.00 31.09 235 THR A O 1
ATOM 1799 N N . SER A 1 236 ? 7.163 -4.352 25.829 1.00 26.97 236 SER A N 1
ATOM 1800 C CA . SER A 1 236 ? 7.969 -3.146 25.620 1.00 26.97 236 SER A CA 1
ATOM 1801 C C . SER A 1 236 ? 7.187 -1.831 25.614 1.00 26.97 236 SER A C 1
ATOM 1803 O O . SER A 1 236 ? 7.820 -0.788 25.748 1.00 26.97 236 SER A O 1
ATOM 1805 N N . VAL A 1 237 ? 5.850 -1.822 25.530 1.00 28.00 237 VAL A N 1
ATOM 1806 C CA . VAL A 1 237 ? 5.075 -0.564 25.589 1.00 28.00 237 VAL A CA 1
ATOM 1807 C C . VAL A 1 237 ? 3.680 -0.799 26.176 1.00 28.00 237 VAL A C 1
ATOM 1809 O O . VAL A 1 237 ? 2.702 -0.902 25.444 1.00 28.00 237 VAL A O 1
ATOM 1812 N N . PHE A 1 238 ? 3.551 -0.851 27.501 1.00 31.05 238 PHE A N 1
ATOM 1813 C CA . PHE A 1 238 ? 2.240 -0.692 28.138 1.00 31.05 238 PHE A CA 1
ATOM 1814 C C . PHE A 1 238 ? 2.339 0.188 29.374 1.00 31.05 238 PHE A C 1
ATOM 1816 O O . PHE A 1 238 ? 2.638 -0.263 30.477 1.00 31.05 238 PHE A O 1
ATOM 1823 N N . ASP A 1 239 ? 2.028 1.462 29.164 1.00 28.20 239 ASP A N 1
ATOM 1824 C CA . ASP A 1 239 ? 1.654 2.369 30.233 1.00 28.20 239 ASP A CA 1
ATOM 1825 C C . ASP A 1 239 ? 0.187 2.068 30.609 1.00 28.20 239 ASP A C 1
ATOM 1827 O O . ASP A 1 239 ? -0.757 2.455 29.920 1.00 28.20 239 ASP A O 1
ATOM 1831 N N . GLY A 1 240 ? -0.001 1.309 31.693 1.00 27.09 240 GLY A N 1
ATOM 1832 C CA . GLY A 1 240 ? -1.049 1.645 32.659 1.00 27.09 240 GLY A CA 1
ATOM 1833 C C . GLY A 1 240 ? -2.449 1.026 32.554 1.00 27.09 240 GLY A C 1
ATOM 1834 O O . GLY A 1 240 ? -3.399 1.694 32.956 1.00 27.09 240 GLY A O 1
ATOM 1835 N N . TYR A 1 241 ? -2.617 -0.239 32.151 1.00 30.20 241 TYR A N 1
ATOM 1836 C CA . TYR A 1 241 ? -3.833 -0.989 32.521 1.00 30.20 241 TYR A CA 1
ATOM 1837 C C . TYR A 1 241 ? -3.489 -2.344 33.145 1.00 30.20 241 TYR A C 1
ATOM 1839 O O . TYR A 1 241 ? -3.168 -3.299 32.444 1.00 30.20 241 TYR A O 1
ATOM 1847 N N . SER A 1 242 ? -3.596 -2.432 34.474 1.00 32.34 242 SER A N 1
ATOM 1848 C CA . SER A 1 242 ? -3.661 -3.701 35.196 1.00 32.34 242 SER A CA 1
ATOM 1849 C C . SER A 1 242 ? -5.128 -4.066 35.425 1.00 32.34 242 SER A C 1
ATOM 1851 O O . SER A 1 242 ? -5.911 -3.307 36.000 1.00 32.34 242 SER A O 1
ATOM 1853 N N . LEU A 1 243 ? -5.533 -5.245 34.957 1.00 32.91 243 LEU A N 1
ATOM 1854 C CA . LEU A 1 243 ? -6.804 -5.844 35.353 1.00 32.91 243 LEU A CA 1
ATOM 1855 C C . LEU A 1 243 ? -6.587 -6.463 36.735 1.00 32.91 243 LEU A C 1
ATOM 1857 O O . LEU A 1 243 ? -6.200 -7.619 36.857 1.00 32.91 243 LEU A O 1
ATOM 1861 N N . ARG A 1 244 ? -6.755 -5.659 37.788 1.00 32.50 244 ARG A N 1
ATOM 1862 C CA . ARG A 1 244 ? -6.591 -6.124 39.167 1.00 32.50 244 ARG A CA 1
ATOM 1863 C C . ARG A 1 244 ? -7.855 -6.863 39.598 1.00 32.50 244 ARG A C 1
ATOM 1865 O O . ARG A 1 244 ? -8.879 -6.247 39.879 1.00 32.50 244 ARG A O 1
ATOM 1872 N N . CYS A 1 245 ? -7.796 -8.189 39.632 1.00 33.59 245 CYS A N 1
ATOM 1873 C CA . CYS A 1 245 ? -8.799 -8.987 40.329 1.00 33.59 245 CYS A CA 1
ATOM 1874 C C . CYS A 1 245 ? -8.331 -9.137 41.782 1.00 33.59 245 CYS A C 1
ATOM 1876 O O . CYS A 1 245 ? -7.449 -9.947 42.063 1.00 33.59 245 CYS A O 1
ATOM 1878 N N . GLU A 1 246 ? -8.838 -8.296 42.686 1.00 30.25 246 GLU A N 1
ATOM 1879 C CA . GLU A 1 246 ? -8.582 -8.447 44.121 1.00 30.25 246 GLU A CA 1
ATOM 1880 C C . GLU A 1 246 ? -9.493 -9.541 44.675 1.00 30.25 246 GLU A C 1
ATOM 1882 O O . GLU A 1 246 ? -10.716 -9.406 44.737 1.00 30.25 246 GLU A O 1
ATOM 1887 N N . VAL A 1 247 ? -8.889 -10.659 45.066 1.00 29.95 247 VAL A N 1
ATOM 1888 C CA . VAL A 1 247 ? -9.590 -11.726 45.774 1.00 29.95 247 VAL A CA 1
ATOM 1889 C C . VAL A 1 247 ? -9.666 -11.337 47.250 1.00 29.95 247 VAL A C 1
ATOM 1891 O O . VAL A 1 247 ? -8.769 -11.646 48.035 1.00 29.95 247 VAL A O 1
ATOM 1894 N N . HIS A 1 248 ? -10.732 -10.644 47.653 1.00 24.97 248 HIS A N 1
ATOM 1895 C CA . HIS A 1 248 ? -10.974 -10.379 49.070 1.00 24.97 248 HIS A CA 1
ATOM 1896 C C . HIS A 1 248 ? -11.365 -11.678 49.789 1.00 24.97 248 HIS A C 1
ATOM 1898 O O . HIS A 1 248 ? -12.463 -12.205 49.611 1.00 24.97 248 HIS A O 1
ATOM 1904 N N . LYS A 1 249 ? -10.481 -12.181 50.658 1.00 27.08 249 LYS A N 1
ATOM 1905 C CA . LYS A 1 249 ? -10.872 -13.098 51.737 1.00 27.08 249 LYS A CA 1
ATOM 1906 C C . LYS A 1 249 ? -11.609 -12.295 52.813 1.00 27.08 249 LYS A C 1
ATOM 1908 O O . LYS A 1 249 ? -11.023 -11.938 53.825 1.00 27.08 249 LYS A O 1
ATOM 1913 N N . SER A 1 250 ? -12.890 -12.017 52.598 1.00 25.61 250 SER A N 1
ATOM 1914 C CA . SER A 1 250 ? -13.812 -11.685 53.686 1.00 25.61 250 SER A CA 1
ATOM 1915 C C . SER A 1 250 ? -14.959 -12.688 53.662 1.00 25.61 250 SER A C 1
ATOM 1917 O O . SER A 1 250 ? -16.015 -12.458 53.074 1.00 25.61 250 SER A O 1
ATOM 1919 N N . LEU A 1 251 ? -14.713 -13.844 54.279 1.00 27.67 251 LEU A N 1
ATOM 1920 C CA . LEU A 1 251 ? -15.781 -14.558 54.962 1.00 27.67 251 LEU A CA 1
ATOM 1921 C C . LEU A 1 251 ? -16.139 -13.685 56.162 1.00 27.67 251 LEU A C 1
ATOM 1923 O O . LEU A 1 251 ? -15.417 -13.717 57.145 1.00 27.67 251 LEU A O 1
ATOM 1927 N N . ASP A 1 252 ? -17.201 -12.898 56.051 1.00 23.05 252 ASP A N 1
ATOM 1928 C CA . ASP A 1 252 ? -18.018 -12.551 57.205 1.00 23.05 252 ASP A CA 1
ATOM 1929 C C . ASP A 1 252 ? -19.464 -12.356 56.752 1.00 23.05 252 ASP A C 1
ATOM 1931 O O . ASP A 1 252 ? -19.776 -11.696 55.760 1.00 23.05 252 ASP A O 1
ATOM 1935 N N . TYR A 1 253 ? -20.334 -13.058 57.466 1.00 26.42 253 TYR A N 1
ATOM 1936 C CA . TYR A 1 253 ? -21.775 -13.138 57.302 1.00 26.42 253 TYR A CA 1
ATOM 1937 C C . TYR A 1 253 ? -22.427 -11.747 57.235 1.00 26.42 253 TYR A C 1
ATOM 1939 O O . TYR A 1 253 ? -22.337 -10.977 58.185 1.00 26.42 253 TYR A O 1
ATOM 1947 N N . VAL A 1 254 ? -23.225 -11.491 56.195 1.00 23.50 254 VAL A N 1
ATOM 1948 C CA . VAL A 1 254 ? -24.399 -10.611 56.307 1.00 23.50 254 VAL A CA 1
ATOM 1949 C C . VAL A 1 254 ? -25.592 -11.340 55.698 1.00 23.50 254 VAL A C 1
ATOM 1951 O O . VAL A 1 254 ? -25.854 -11.292 54.499 1.00 23.50 254 VAL A O 1
ATOM 1954 N N . GLN A 1 255 ? -26.313 -12.059 56.559 1.00 29.81 255 GLN A N 1
ATOM 1955 C CA . GLN A 1 255 ? -27.725 -12.344 56.344 1.00 29.81 255 GLN A CA 1
ATOM 1956 C C . GLN A 1 255 ? -28.496 -11.027 56.493 1.00 29.81 255 GLN A C 1
ATOM 1958 O O . GLN A 1 255 ? -28.688 -10.564 57.612 1.00 29.81 255 GLN A O 1
ATOM 1963 N N . ALA A 1 256 ? -28.960 -10.453 55.386 1.00 26.70 256 ALA A N 1
ATOM 1964 C CA . ALA A 1 256 ? -30.223 -9.719 55.318 1.00 26.70 256 ALA A CA 1
ATOM 1965 C C . ALA A 1 256 ? -30.604 -9.505 53.846 1.00 26.70 256 ALA A C 1
ATOM 1967 O O . ALA A 1 256 ? -29.804 -9.041 53.044 1.00 26.70 256 ALA A O 1
ATOM 1968 N N . ASP A 1 257 ? -31.850 -9.853 53.539 1.00 27.30 257 ASP A N 1
ATOM 1969 C CA . ASP A 1 257 ? -32.601 -9.603 52.307 1.00 27.30 257 ASP A CA 1
ATOM 1970 C C . ASP A 1 257 ? -32.358 -10.479 51.065 1.00 27.30 257 ASP A C 1
ATOM 1972 O O . ASP A 1 257 ? -31.527 -10.271 50.184 1.00 27.30 257 ASP A O 1
ATOM 1976 N N . LYS A 1 258 ? -33.258 -11.464 50.973 1.00 33.31 258 LYS A N 1
ATOM 1977 C CA . LYS A 1 258 ? -33.559 -12.324 49.832 1.00 33.31 258 LYS A CA 1
ATOM 1978 C C . LYS A 1 258 ? -33.974 -11.509 48.596 1.00 33.31 258 LYS A C 1
ATOM 1980 O O . LYS A 1 258 ? -35.162 -11.230 48.462 1.00 33.31 258 LYS A O 1
ATOM 1985 N N . ARG A 1 259 ? -33.062 -11.254 47.646 1.00 22.97 259 ARG A N 1
ATOM 1986 C CA . ARG A 1 259 ? -33.344 -11.253 46.186 1.00 22.97 259 ARG A CA 1
ATOM 1987 C C . ARG A 1 259 ? -32.081 -11.619 45.387 1.00 22.97 259 ARG A C 1
ATOM 1989 O O . ARG A 1 259 ? -31.038 -11.019 45.629 1.00 22.97 259 ARG A O 1
ATOM 1996 N N . PRO A 1 260 ? -32.144 -12.544 44.411 1.00 24.20 260 PRO A N 1
ATOM 1997 C CA . PRO A 1 260 ? -31.053 -12.725 43.461 1.00 24.20 260 PRO A CA 1
ATOM 1998 C C . PRO A 1 260 ? -30.986 -11.508 42.526 1.00 24.20 260 PRO A C 1
ATOM 2000 O O . PRO A 1 260 ? -31.954 -11.201 41.829 1.00 24.20 260 PRO A O 1
ATOM 2003 N N . VAL A 1 261 ? -29.851 -10.806 42.516 1.00 24.25 261 VAL A N 1
ATOM 2004 C CA . VAL A 1 261 ? -29.560 -9.761 41.526 1.00 24.25 261 VAL A CA 1
ATOM 2005 C C . VAL A 1 261 ? -28.814 -10.412 40.365 1.00 24.25 261 VAL A C 1
ATOM 2007 O O . VAL A 1 261 ? -27.677 -10.855 40.514 1.00 24.25 261 VAL A O 1
ATOM 2010 N N . TYR A 1 262 ? -29.462 -10.485 39.206 1.00 24.20 262 TYR A N 1
ATOM 2011 C CA . TYR A 1 262 ? -28.826 -10.898 37.959 1.00 24.20 262 TYR A CA 1
ATOM 2012 C C . TYR A 1 262 ? -28.070 -9.703 37.367 1.00 24.20 262 TYR A C 1
ATOM 2014 O O . TYR A 1 262 ? -28.691 -8.727 36.948 1.00 24.20 262 TYR A O 1
ATOM 2022 N N . PHE A 1 263 ? -26.738 -9.774 37.314 1.00 23.61 263 PHE A N 1
ATOM 2023 C CA . PHE A 1 263 ? -25.921 -8.808 36.578 1.00 23.61 263 PHE A CA 1
ATOM 2024 C C . PHE A 1 263 ? -25.649 -9.336 35.170 1.00 23.61 263 PHE A C 1
ATOM 2026 O O . PHE A 1 263 ? -24.824 -10.223 34.961 1.00 23.61 263 PHE A O 1
ATOM 2033 N N . ALA A 1 264 ? -26.373 -8.784 34.197 1.00 22.75 264 ALA A N 1
ATOM 2034 C CA . ALA A 1 264 ? -26.092 -8.972 32.784 1.00 22.75 264 ALA A CA 1
ATOM 2035 C C . ALA A 1 264 ? -24.986 -8.001 32.341 1.00 22.75 264 ALA A C 1
ATOM 2037 O O . ALA A 1 264 ? -25.102 -6.793 32.527 1.00 22.75 264 ALA A O 1
ATOM 2038 N N . GLY A 1 265 ? -23.928 -8.576 31.763 1.00 27.12 265 GLY A N 1
ATOM 2039 C CA . GLY A 1 265 ? -22.939 -7.976 30.862 1.00 27.12 265 GLY A CA 1
ATOM 2040 C C . GLY A 1 265 ? -22.807 -6.454 30.850 1.00 27.12 265 GLY A C 1
ATOM 2041 O O . GLY A 1 265 ? -23.419 -5.773 30.034 1.00 27.12 265 GLY A O 1
ATOM 2042 N N . GLY A 1 266 ? -21.899 -5.943 31.674 1.00 22.48 266 GLY A N 1
ATOM 2043 C CA . GLY A 1 266 ? -21.400 -4.581 31.572 1.00 22.48 266 GLY A CA 1
ATOM 2044 C C . GLY A 1 266 ? -20.307 -4.371 32.603 1.00 22.48 266 GLY A C 1
ATOM 2045 O O . GLY A 1 266 ? -20.561 -4.470 33.799 1.00 22.48 266 GLY A O 1
ATOM 2046 N N . VAL A 1 267 ? -19.083 -4.107 32.150 1.00 25.36 267 VAL A N 1
ATOM 2047 C CA . VAL A 1 267 ? -18.016 -3.614 33.025 1.00 25.36 267 VAL A CA 1
ATOM 2048 C C . VAL A 1 267 ? -18.453 -2.232 33.505 1.00 25.36 267 VAL A C 1
ATOM 2050 O O . VAL A 1 267 ? -18.306 -1.242 32.796 1.00 25.36 267 VAL A O 1
ATOM 2053 N N . VAL A 1 268 ? -19.051 -2.176 34.692 1.00 21.67 268 VAL A N 1
ATOM 2054 C CA . VAL A 1 268 ? -19.296 -0.931 35.415 1.00 21.67 268 VAL A CA 1
ATOM 2055 C C . VAL A 1 268 ? -18.217 -0.828 36.476 1.00 21.67 268 VAL A C 1
ATOM 2057 O O . VAL A 1 268 ? -18.147 -1.643 37.393 1.00 21.67 268 VAL A O 1
ATOM 2060 N N . ALA A 1 269 ? -17.370 0.187 36.331 1.00 27.44 269 ALA A N 1
ATOM 2061 C CA . ALA A 1 269 ? -16.460 0.620 37.373 1.00 27.44 269 ALA A CA 1
ATOM 2062 C C . ALA A 1 269 ? -17.274 0.969 38.630 1.00 27.44 269 ALA A C 1
ATOM 2064 O O . ALA A 1 269 ? -18.005 1.961 38.657 1.00 27.44 269 ALA A O 1
ATOM 2065 N N . SER A 1 270 ? -17.177 0.141 39.670 1.00 22.64 270 SER A N 1
ATOM 2066 C CA . SER A 1 270 ? -17.717 0.475 40.983 1.00 22.64 270 SER A CA 1
ATOM 2067 C C . SER A 1 270 ? -16.807 1.472 41.698 1.00 22.64 270 SER A C 1
ATOM 2069 O O . SER A 1 270 ? -15.584 1.445 41.581 1.00 22.64 270 SER A O 1
ATOM 2071 N N . ARG A 1 271 ? -17.446 2.338 42.480 1.00 25.20 271 ARG A N 1
ATOM 2072 C CA . ARG A 1 271 ? -16.960 3.564 43.127 1.00 25.20 271 ARG A CA 1
ATOM 2073 C C . ARG A 1 271 ? -15.841 3.447 44.180 1.00 25.20 271 ARG A C 1
ATOM 2075 O O . ARG A 1 271 ? -15.652 4.409 44.906 1.00 25.20 271 ARG A O 1
ATOM 2082 N N . ASN A 1 272 ? -15.071 2.363 44.233 1.00 26.31 272 ASN A N 1
ATOM 2083 C CA . ASN A 1 272 ? -13.896 2.236 45.112 1.00 26.31 272 ASN A CA 1
ATOM 2084 C C . ASN A 1 272 ? -12.653 1.778 44.331 1.00 26.31 272 ASN A C 1
ATOM 2086 O O . ASN A 1 272 ? -11.923 0.890 44.760 1.00 26.31 272 ASN A O 1
ATOM 2090 N N . LEU A 1 273 ? -12.406 2.376 43.164 1.00 25.86 273 LEU A N 1
ATOM 2091 C CA . LEU A 1 273 ? -11.117 2.239 42.491 1.00 25.86 273 LEU A CA 1
ATOM 2092 C C . LEU A 1 273 ? -10.087 3.100 43.236 1.00 25.86 273 LEU A C 1
ATOM 2094 O O . LEU A 1 273 ? -9.996 4.306 43.009 1.00 25.86 273 LEU A O 1
ATOM 2098 N N . VAL A 1 274 ? -9.310 2.487 44.129 1.00 25.14 274 VAL A N 1
ATOM 2099 C CA . VAL A 1 274 ? -8.083 3.108 44.638 1.00 25.14 274 VAL A CA 1
ATOM 2100 C C . VAL A 1 274 ? -7.017 2.942 43.560 1.00 25.14 274 VAL A C 1
ATOM 2102 O O . VAL A 1 274 ? -6.394 1.891 43.431 1.00 25.14 274 VAL A O 1
ATOM 2105 N N . ILE A 1 275 ? -6.819 3.986 42.755 1.00 23.52 275 ILE A N 1
ATOM 2106 C CA . ILE A 1 275 ? -5.639 4.103 41.895 1.00 23.52 275 ILE A CA 1
ATOM 2107 C C . ILE A 1 275 ? -4.461 4.426 42.819 1.00 23.52 275 ILE A C 1
ATOM 2109 O O . ILE A 1 275 ? -4.220 5.588 43.146 1.00 23.52 275 ILE A O 1
ATOM 2113 N N . ALA A 1 276 ? -3.745 3.406 43.286 1.00 24.45 276 ALA A N 1
ATOM 2114 C CA . ALA A 1 276 ? -2.470 3.614 43.959 1.00 24.45 276 ALA A CA 1
ATOM 2115 C C . ALA A 1 276 ? -1.395 3.894 42.896 1.00 24.45 276 ALA A C 1
ATOM 2117 O O . ALA A 1 276 ? -1.078 3.028 42.083 1.00 24.45 276 ALA A O 1
ATOM 2118 N N . ARG A 1 277 ? -0.852 5.117 42.886 1.00 23.78 277 ARG A N 1
ATOM 2119 C CA . ARG A 1 277 ? 0.446 5.403 42.259 1.00 23.78 277 ARG A CA 1
ATOM 2120 C C . ARG A 1 277 ? 1.537 4.920 43.208 1.00 23.78 277 ARG A C 1
ATOM 2122 O O . ARG A 1 277 ? 1.528 5.308 44.373 1.00 23.78 277 ARG A O 1
ATOM 2129 N N . ASP A 1 278 ? 2.468 4.128 42.698 1.00 26.09 278 ASP A N 1
ATOM 2130 C CA . ASP A 1 278 ? 3.666 3.726 43.433 1.00 26.09 278 ASP A CA 1
ATOM 2131 C C . ASP A 1 278 ? 4.612 4.936 43.586 1.00 26.09 278 ASP A C 1
ATOM 2133 O O . ASP A 1 278 ? 4.959 5.560 42.574 1.00 26.09 278 ASP A O 1
ATOM 2137 N N . PRO A 1 279 ? 5.030 5.331 44.803 1.00 29.86 279 PRO A N 1
ATOM 2138 C CA . PRO A 1 279 ? 6.085 6.314 44.973 1.00 29.86 279 PRO A CA 1
ATOM 2139 C C . PRO A 1 279 ? 7.447 5.617 44.897 1.00 29.86 279 PRO A C 1
ATOM 2141 O O . PRO A 1 279 ? 7.811 4.816 45.757 1.00 29.86 279 PRO A O 1
ATOM 2144 N N . VAL A 1 280 ? 8.221 5.972 43.871 1.00 29.75 280 VAL A N 1
ATOM 2145 C CA . VAL A 1 280 ? 9.642 5.627 43.761 1.00 29.75 280 VAL A CA 1
ATOM 2146 C C . VAL A 1 280 ? 10.369 6.083 45.028 1.00 29.75 280 VAL A C 1
ATOM 2148 O O . VAL A 1 280 ? 10.340 7.254 45.407 1.00 29.75 280 VAL A O 1
ATOM 2151 N N . SER A 1 281 ? 11.017 5.128 45.683 1.00 33.41 281 SER A N 1
ATOM 2152 C CA . SER A 1 281 ? 11.839 5.299 46.874 1.00 33.41 281 SER A CA 1
ATOM 2153 C C . SER A 1 281 ? 13.023 6.243 46.636 1.00 33.41 281 SER A C 1
ATOM 2155 O O . SER A 1 281 ? 13.851 5.993 45.760 1.00 33.41 281 SER A O 1
ATOM 2157 N N . GLY A 1 282 ? 13.155 7.263 47.485 1.00 28.28 282 GLY A N 1
ATOM 2158 C CA . GLY A 1 282 ? 14.349 8.098 47.618 1.00 28.28 282 GLY A CA 1
ATOM 2159 C C . GLY A 1 282 ? 14.376 8.761 48.995 1.00 28.28 282 GLY A C 1
ATOM 2160 O O . GLY A 1 282 ? 13.647 9.712 49.253 1.00 28.28 282 GLY A O 1
ATOM 2161 N N . VAL A 1 283 ? 15.177 8.203 49.901 1.00 33.53 283 VAL A N 1
ATOM 2162 C CA . VAL A 1 283 ? 15.378 8.651 51.288 1.00 33.53 283 VAL A CA 1
ATOM 2163 C C . VAL A 1 283 ? 16.277 9.895 51.313 1.00 33.53 283 VAL A C 1
ATOM 2165 O O . VAL A 1 283 ? 17.300 9.893 50.637 1.00 33.53 283 VAL A O 1
ATOM 2168 N N . LEU A 1 284 ? 15.936 10.912 52.119 1.00 30.33 284 LEU A N 1
ATOM 2169 C CA . LEU A 1 284 ? 16.765 11.478 53.209 1.00 30.33 284 LEU A CA 1
ATOM 2170 C C . LEU A 1 284 ? 16.222 12.835 53.709 1.00 30.33 284 LEU A C 1
ATOM 2172 O O . LEU A 1 284 ? 16.167 13.807 52.971 1.00 30.33 284 LEU A O 1
ATOM 2176 N N . GLY A 1 285 ? 15.916 12.878 55.012 1.00 29.33 285 GLY A N 1
ATOM 2177 C CA . GLY A 1 285 ? 16.369 13.925 55.938 1.00 29.33 285 GLY A CA 1
ATOM 2178 C C . GLY A 1 285 ? 15.775 15.337 55.850 1.00 29.33 285 GLY A C 1
ATOM 2179 O O . GLY A 1 285 ? 16.140 16.121 54.987 1.00 29.33 285 GLY A O 1
ATOM 2180 N N . GLY A 1 286 ? 15.014 15.717 56.885 1.00 27.42 286 GLY A N 1
ATOM 2181 C CA . GLY A 1 286 ? 14.899 17.119 57.311 1.00 27.42 286 GLY A CA 1
ATOM 2182 C C . GLY A 1 286 ? 13.501 17.543 57.759 1.00 27.42 286 GLY A C 1
ATOM 2183 O O . GLY A 1 286 ? 12.687 17.960 56.946 1.00 27.42 286 GLY A O 1
ATOM 2184 N N . LYS A 1 287 ? 13.235 17.510 59.073 1.00 32.66 287 LYS A N 1
ATOM 2185 C CA . LYS A 1 287 ? 12.231 18.402 59.692 1.00 32.66 287 LYS A CA 1
ATOM 2186 C C . LYS A 1 287 ? 12.727 19.851 59.514 1.00 32.66 287 LYS A C 1
ATOM 2188 O O . LYS A 1 287 ? 13.940 20.044 59.617 1.00 32.66 287 LYS A O 1
ATOM 2193 N N . PRO A 1 288 ? 11.853 20.864 59.332 1.00 34.59 288 PRO A N 1
ATOM 2194 C CA . PRO A 1 288 ? 11.331 21.519 60.537 1.00 34.59 288 PRO A CA 1
ATOM 2195 C C . PRO A 1 288 ? 9.938 22.196 60.435 1.00 34.59 288 PRO A C 1
ATOM 2197 O O . PRO A 1 288 ? 9.458 22.586 59.379 1.00 34.59 288 PRO A O 1
ATOM 2200 N N . THR A 1 289 ? 9.340 22.314 61.626 1.00 31.00 289 THR A N 1
ATOM 2201 C CA . THR A 1 289 ? 8.474 23.376 62.187 1.00 31.00 289 THR A CA 1
ATOM 2202 C C . THR A 1 289 ? 7.333 24.027 61.396 1.00 31.00 289 THR A C 1
ATOM 2204 O O . THR A 1 289 ? 7.512 24.784 60.450 1.00 31.00 289 THR A O 1
ATOM 2207 N N . VAL A 1 290 ? 6.160 23.874 62.016 1.00 35.84 290 VAL A N 1
ATOM 2208 C CA . VAL A 1 290 ? 5.000 24.772 62.048 1.00 35.84 290 VAL A CA 1
ATOM 2209 C C . VAL A 1 290 ? 5.399 26.242 62.243 1.00 35.84 290 VAL A C 1
ATOM 2211 O O . VAL A 1 290 ? 6.164 26.557 63.150 1.00 35.84 290 VAL A O 1
ATOM 2214 N N . THR A 1 291 ? 4.789 27.143 61.471 1.00 30.45 291 THR A N 1
ATOM 2215 C CA . THR A 1 291 ? 4.355 28.468 61.951 1.00 30.45 291 THR A CA 1
ATOM 2216 C C . THR A 1 291 ? 3.158 28.950 61.132 1.00 30.45 291 THR A C 1
ATOM 2218 O O . THR A 1 291 ? 3.237 29.126 59.919 1.00 30.45 291 THR A O 1
ATOM 2221 N N . GLU A 1 292 ? 2.040 29.172 61.821 1.00 34.31 292 GLU A N 1
ATOM 2222 C CA . GLU A 1 292 ? 0.987 30.085 61.386 1.00 34.31 292 GLU A CA 1
ATOM 2223 C C . GLU A 1 292 ? 1.560 31.495 61.199 1.00 34.31 292 GLU A C 1
ATOM 2225 O O . GLU A 1 292 ? 2.309 31.975 62.054 1.00 34.31 292 GLU A O 1
ATOM 2230 N N . LYS A 1 293 ? 1.108 32.209 60.162 1.00 33.81 293 LYS A N 1
ATOM 2231 C CA . LYS A 1 293 ? 0.701 33.611 60.310 1.00 33.81 293 LYS A CA 1
ATOM 2232 C C . LYS A 1 293 ? -0.143 34.102 59.139 1.00 33.81 293 LYS A C 1
ATOM 2234 O O . LYS A 1 293 ? 0.044 33.736 57.986 1.00 33.81 293 LYS A O 1
ATOM 2239 N N . ALA A 1 294 ? -1.091 34.940 59.528 1.00 35.19 294 ALA A N 1
ATOM 2240 C CA . ALA A 1 294 ? -2.135 35.566 58.749 1.00 35.19 294 ALA A CA 1
ATOM 2241 C C . ALA A 1 294 ? -1.672 36.781 57.917 1.00 35.19 294 ALA A C 1
ATOM 2243 O O . ALA A 1 294 ? -0.587 37.327 58.112 1.00 35.19 294 ALA A O 1
ATOM 2244 N N . SER A 1 295 ? -2.637 37.292 57.140 1.00 34.34 295 SER A N 1
ATOM 2245 C CA . SER A 1 295 ? -2.694 38.595 56.453 1.00 34.34 295 SER A CA 1
ATOM 2246 C C . SER A 1 295 ? -1.965 38.665 55.095 1.00 34.34 295 SER A C 1
ATOM 2248 O O . SER A 1 295 ? -0.924 38.060 54.916 1.00 34.34 295 SER A O 1
ATOM 2250 N N . GLY A 1 296 ? -2.471 39.359 54.072 1.00 33.62 296 GLY A N 1
ATOM 2251 C CA . GLY A 1 296 ? -3.508 40.377 54.100 1.00 33.62 296 GLY A CA 1
ATOM 2252 C C . GLY A 1 296 ? -4.015 40.832 52.727 1.00 33.62 296 GLY A C 1
ATOM 2253 O O . GLY A 1 296 ? -3.652 40.331 51.669 1.00 33.62 296 GLY A O 1
ATOM 2254 N N . LYS A 1 297 ? -4.920 41.804 52.845 1.00 39.00 297 LYS A N 1
ATOM 2255 C CA . LYS A 1 297 ? -5.600 42.632 51.842 1.00 39.00 297 LYS A CA 1
ATOM 2256 C C . LYS A 1 297 ? -4.697 43.217 50.744 1.00 39.00 297 LYS A C 1
ATOM 2258 O O . LYS A 1 297 ? -3.613 43.706 51.029 1.00 39.00 297 LYS A O 1
ATOM 2263 N N . GLY A 1 298 ? -5.302 43.420 49.571 1.00 35.06 298 GLY A N 1
ATOM 2264 C CA . GLY A 1 298 ? -4.972 44.484 48.605 1.00 35.06 298 GLY A CA 1
ATOM 2265 C C . GLY A 1 298 ? -5.607 44.184 47.243 1.00 35.06 298 GLY A C 1
ATOM 2266 O O . GLY A 1 298 ? -5.247 43.188 46.639 1.00 35.06 298 GLY A O 1
ATOM 2267 N N . ARG A 1 299 ? -6.719 44.840 46.858 1.00 36.75 299 ARG A N 1
ATOM 2268 C CA . ARG A 1 299 ? -6.788 46.036 45.969 1.00 36.75 299 ARG A CA 1
ATOM 2269 C C . ARG A 1 299 ? -6.130 45.794 44.598 1.00 36.75 299 ARG A C 1
ATOM 2271 O O . ARG A 1 299 ? -5.028 45.289 44.553 1.00 36.75 299 ARG A O 1
ATOM 2278 N N . SER A 1 300 ? -6.604 46.252 43.444 1.00 41.00 300 SER A N 1
ATOM 2279 C CA . SER A 1 300 ? -7.786 46.965 42.932 1.00 41.00 300 SER A CA 1
ATOM 2280 C C . SER A 1 300 ? -7.382 47.440 41.523 1.00 41.00 300 SER A C 1
ATOM 2282 O O . SER A 1 300 ? -6.206 47.755 41.354 1.00 41.00 300 SER A O 1
ATOM 2284 N N . ARG A 1 301 ? -8.362 47.683 40.635 1.00 40.12 301 ARG A N 1
ATOM 2285 C CA . ARG A 1 301 ? -8.265 48.400 39.333 1.00 40.12 301 ARG A CA 1
ATOM 2286 C C . ARG A 1 301 ? -7.653 47.549 38.209 1.00 40.12 301 ARG A C 1
ATOM 2288 O O . ARG A 1 301 ? -6.641 46.906 38.415 1.00 40.12 301 ARG A O 1
ATOM 2295 N N . GLY A 1 302 ? -8.248 47.444 37.024 1.00 42.81 302 GLY A N 1
ATOM 2296 C CA . GLY A 1 302 ? -9.029 48.428 36.269 1.00 42.81 302 GLY A CA 1
ATOM 2297 C C . GLY A 1 302 ? -8.202 48.840 35.045 1.00 42.81 302 GLY A C 1
ATOM 2298 O O . GLY A 1 302 ? -7.008 49.074 35.224 1.00 42.81 302 GLY A O 1
ATOM 2299 N N . ARG A 1 303 ? -8.858 48.894 33.875 1.00 43.38 303 ARG A N 1
ATOM 2300 C CA . ARG A 1 303 ? -8.435 49.267 32.498 1.00 43.38 303 ARG A CA 1
ATOM 2301 C C . ARG A 1 303 ? -8.815 48.132 31.547 1.00 43.38 303 ARG A C 1
ATOM 2303 O O . ARG A 1 303 ? -8.606 46.978 31.904 1.00 43.38 303 ARG A O 1
ATOM 2310 N N . ASP A 1 304 ? -9.319 48.340 30.348 1.00 54.22 304 ASP A N 1
ATOM 2311 C CA . ASP A 1 304 ? -9.928 49.458 29.615 1.00 54.22 304 ASP A CA 1
ATOM 2312 C C . ASP A 1 304 ? -10.821 48.776 28.558 1.00 54.22 304 ASP A C 1
ATOM 2314 O O . ASP A 1 304 ? -10.496 47.617 28.193 1.00 54.22 304 ASP A O 1
#

Nearest PDB structures (foldseek):
  5k5r-assembly1_C  TM=7.140E-01  e=1.860E-02  Sulfolobus sp. NOB8H2
  7el2-assembly1_B-2  TM=5.174E-01  e=3.636E-02  Acinetobacter baumannii
  3e6m-assembly2_C  TM=5.256E-01  e=4.031E-02  Ruegeria pomeroyi
  3s2w-assembly1_A  TM=5.524E-01  e=1.131E-01  Methanosarcina mazei Go1
  3s2w-assembly2_D  TM=5.358E-01  e=1.708E-01  Methanosarcina mazei Go1

pLDDT: mean 70.76, std 27.18, range [21.67, 98.5]

Solvent-accessible surface area (backbone atoms only — not comparable to full-atom values): 18382 Å² total; per-residue (Å²): 108,58,76,62,57,55,52,52,40,51,39,33,30,74,54,76,43,51,52,68,56,40,46,50,51,52,58,60,41,58,80,64,40,55,101,61,43,59,64,48,55,47,53,19,51,48,40,33,51,51,50,40,68,72,68,67,61,56,89,58,42,68,52,44,33,48,38,33,42,52,50,15,53,54,29,37,77,72,70,39,43,73,55,15,53,55,30,42,54,52,25,52,54,51,49,56,48,39,51,49,42,63,77,44,41,64,67,71,48,62,71,35,67,69,49,44,53,50,43,49,54,27,49,76,49,77,32,40,43,41,47,69,57,53,34,61,76,68,71,44,58,69,71,60,45,53,52,54,52,49,53,38,43,69,60,50,34,33,45,73,47,83,58,100,72,38,33,38,29,49,30,73,63,26,44,50,54,34,41,72,69,42,51,64,54,63,67,47,57,61,48,65,66,66,48,67,91,55,55,68,69,62,53,52,53,50,51,52,46,50,28,67,78,65,36,76,57,49,43,50,76,40,82,91,64,53,26,46,39,58,44,82,71,70,99,84,77,78,92,84,79,77,58,75,48,72,66,78,89,69,92,70,91,77,92,76,79,96,69,91,81,84,83,76,90,70,97,69,86,64,97,77,76,78,82,77,77,84,78,84,88,79,92,80,90,80,87,81,81,92,76,90,81,83,87,80,90,79,90,80,86,89,87,131

Secondary structure (DSSP, 8-state):
--HHHHHHHHHHHHT-S-HHHHHHHHHHHHHH--TTHHHHHHHHHHHHHHHHHHHT--SSHHHHHHHHHHHHHHHHHTT-HHHHHHHHHHHHHHHHHHHHHHHT-HHHHHTSHHHHHHHHHHHHTTTEEEHHHHHHHHT--HHHHHHHHHHHHHTTSEEE--STT-EEEE-HHHHHHHHHHHHHHHHHHHHHHHTTT--HHHHHHHHHHHHHHH-TTSEEEETTTTEEEEP-S-TT---S------------------------S-----S---------------------------------

Foldseek 3Di:
DDPVLVVQLVCLLVVVDDLVSLLVSLVVVVVVDPPCNLVSNLNSLVSVLVVCLVVLDLPCLVSSLVSLQVSLVVCVVVVVNVSSVSSPVSSVVSVVLSVLSVVQPVVVLCVDPLLLLLLLVCLVVVFKDFPVVSCVVSVPDPVRSVVNVVSCVSSQQWDFDPPDRRMIGGDPVVNVVSCLQCVVVVVCVVLVVVCVPDDLVVNVVVVVVCCVVPNCQAWDQDPVQRWIFGHGDDPPDDPDDGPTDGPDPDPDDDDDDDDDDDDPDDPDDDDPPPPDDDDDDDDDDDDDDDDDDDDDDDDDDDDD

Sequence (304 aa):
MTREAARAFDYIASGDASPAEALAVIREAGDMAGKAYGQRVYIALKAVTVRRLTSRRADDASAWIDVIRQSSALLKARGETLVGERLLVLSDMAADWARTCKVHDIKSLLERPHVLSILQALHEAGGRAKRADLARQLGIGDANFSRILGALEAVGLILRDRRKERTIGLTEEGARLAAERFGLLSQIKPVGAALVGRSVESVLKDVKRLVKDHGHQIATYEPTTHSIHFYGGDTSVFDGYSLRCEVHKSLDYVQADKRPVYFAGGVVASRNLVIARDPVSGVLGGKPTVTEKASGKGRSRGRD